Protein AF-A0A3D3GKS3-F1 (afdb_monomer)

Mean predicted aligned error: 5.02 Å

Nearest PDB structures (foldseek):
  3k9t-assembly1_A  TM=9.445E-01  e=3.075E-07  Clostridium acetobutylicum
  8ae6-assembly1_S  TM=7.275E-01  e=1.622E+00  Saccharomyces cerevisiae
  2yu3-assembly1_A  TM=6.007E-01  e=2.572E+00  Homo sapiens

Secondary structure (DSSP, 8-state):
--HHHHHHHHHHHHS----------TTS-STHHHHTSTTT--------SSPTTSSTTTTSTTSSTTT--HHHHHHHHHHHHHHHHHHHT--EEEES--SS---GGGGT-S---TTS-HHHHHHHHHHHHHHHHHTEEEEEHHHHHHHH---HHHHHHHHHHHHHTTSEEEPPP--

Foldseek 3Di:
DDLLVLLLVLLVVLLPDDDDDDDDDLVDDDCVVVCCPPVNNDPDDDDDDQDAPRDPCHPHPNPDPVPDDPVVVVSSVVSVVSSVVCSVLKFAKAFPPPDDDPPCVVLCQQPPDDDDDPVLSVLLVLLLVLCLNRNHLADILSNSSVVSVGDSVSNSVSQVSCVVSVGMDTHDNPD

pLDDT: mean 91.56, std 9.22, range [36.56, 97.62]

Structure (mmCIF, N/CA/C/O backbone):
data_AF-A0A3D3GKS3-F1
#
_entry.id   AF-A0A3D3GKS3-F1
#
loop_
_atom_site.group_PDB
_atom_site.id
_atom_site.type_symbol
_atom_site.label_atom_id
_atom_site.label_alt_id
_atom_site.label_comp_id
_atom_site.label_asym_id
_atom_site.label_entity_id
_atom_site.label_seq_id
_atom_site.pdbx_PDB_ins_code
_atom_site.Cartn_x
_atom_site.Cartn_y
_atom_site.Cartn_z
_atom_site.occupancy
_atom_site.B_iso_or_equiv
_atom_site.auth_seq_id
_atom_site.auth_comp_id
_atom_site.auth_asym_id
_atom_site.auth_atom_id
_atom_site.pdbx_PDB_model_num
ATOM 1 N N . ASN A 1 1 ? -5.613 -10.934 -6.332 1.00 83.44 1 ASN A N 1
ATOM 2 C CA . ASN A 1 1 ? -4.421 -10.111 -6.055 1.00 83.44 1 ASN A CA 1
ATOM 3 C C . ASN A 1 1 ? -3.950 -10.420 -4.655 1.00 83.44 1 ASN A C 1
ATOM 5 O O . ASN A 1 1 ? -4.748 -10.380 -3.721 1.00 83.44 1 ASN A O 1
ATOM 9 N N . CYS A 1 2 ? -2.697 -10.839 -4.537 1.00 93.69 2 CYS A N 1
ATOM 10 C CA . CYS A 1 2 ? -2.056 -11.129 -3.261 1.00 93.69 2 CYS A CA 1
ATOM 11 C C . CYS A 1 2 ? -1.719 -9.824 -2.511 1.00 93.69 2 CYS A C 1
ATOM 13 O O . CYS A 1 2 ? -2.058 -8.726 -2.959 1.00 93.69 2 CYS A O 1
ATOM 15 N N . LEU A 1 3 ? -1.082 -9.929 -1.342 1.00 94.69 3 LEU A N 1
ATOM 16 C CA . LEU A 1 3 ? -0.743 -8.757 -0.529 1.00 94.69 3 LEU A CA 1
ATOM 17 C C . LEU A 1 3 ? 0.202 -7.788 -1.259 1.00 94.69 3 LEU A C 1
ATOM 19 O O . LEU A 1 3 ? -0.030 -6.581 -1.224 1.00 94.69 3 LEU A O 1
ATOM 23 N N . SER A 1 4 ? 1.230 -8.306 -1.937 1.00 94.81 4 SER A N 1
ATOM 24 C CA . SER A 1 4 ? 2.193 -7.493 -2.692 1.00 94.81 4 SER A CA 1
ATOM 25 C C . SER A 1 4 ? 1.525 -6.756 -3.856 1.00 94.81 4 SER A C 1
ATOM 27 O O . SER A 1 4 ? 1.759 -5.557 -4.005 1.00 94.81 4 SER A O 1
ATOM 29 N N . ASP A 1 5 ? 0.631 -7.413 -4.603 1.00 96.19 5 ASP A N 1
ATOM 30 C CA . ASP A 1 5 ? -0.163 -6.777 -5.668 1.00 96.19 5 ASP A CA 1
ATOM 31 C C . ASP A 1 5 ? -1.013 -5.622 -5.116 1.00 96.19 5 ASP A C 1
ATOM 33 O O . ASP A 1 5 ? -0.938 -4.488 -5.589 1.00 96.19 5 ASP A O 1
ATOM 37 N N . ARG A 1 6 ? -1.797 -5.896 -4.061 1.00 95.88 6 ARG A N 1
ATOM 38 C CA . ARG A 1 6 ? -2.700 -4.908 -3.448 1.00 95.88 6 ARG A CA 1
ATOM 39 C C . ARG A 1 6 ? -1.926 -3.703 -2.909 1.00 95.88 6 ARG A C 1
ATOM 41 O O . ARG A 1 6 ? -2.382 -2.570 -3.062 1.00 95.88 6 ARG A O 1
ATOM 48 N N . ALA A 1 7 ? -0.757 -3.934 -2.308 1.00 95.50 7 ALA A N 1
ATOM 49 C CA . ALA A 1 7 ? 0.110 -2.868 -1.816 1.00 95.50 7 ALA A CA 1
ATOM 50 C C . ALA A 1 7 ? 0.694 -2.026 -2.961 1.00 95.50 7 ALA A C 1
ATOM 52 O O . ALA A 1 7 ? 0.640 -0.796 -2.899 1.00 95.50 7 ALA A O 1
ATOM 53 N N . ALA A 1 8 ? 1.197 -2.668 -4.022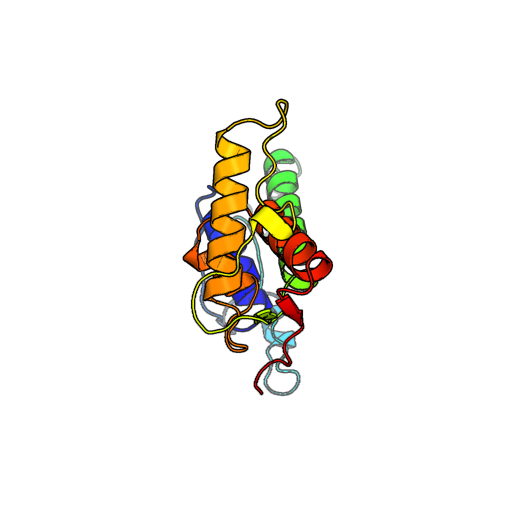 1.00 95.88 8 ALA A N 1
ATOM 54 C CA . ALA A 1 8 ? 1.715 -1.977 -5.202 1.00 95.88 8 ALA A CA 1
ATOM 55 C C . ALA A 1 8 ? 0.640 -1.085 -5.839 1.00 95.88 8 ALA A C 1
ATOM 57 O O . ALA A 1 8 ? 0.865 0.106 -6.053 1.00 95.88 8 ALA A O 1
ATOM 58 N N . GLU A 1 9 ? -0.556 -1.629 -6.072 1.00 94.19 9 GLU A N 1
ATOM 59 C CA . GLU A 1 9 ? -1.681 -0.896 -6.656 1.00 94.19 9 GLU A CA 1
ATOM 60 C C . GLU A 1 9 ? -2.104 0.307 -5.807 1.00 94.19 9 GLU A C 1
ATOM 62 O O . GLU A 1 9 ? -2.321 1.399 -6.339 1.00 94.19 9 GLU A O 1
ATOM 67 N N . ALA A 1 10 ? -2.205 0.135 -4.486 1.00 93.38 10 ALA A N 1
ATOM 68 C CA . ALA A 1 10 ? -2.587 1.208 -3.575 1.00 93.38 10 ALA A CA 1
ATOM 69 C C . ALA A 1 10 ? -1.561 2.351 -3.553 1.00 93.38 10 ALA A C 1
ATOM 71 O O . ALA A 1 10 ? -1.937 3.530 -3.606 1.00 93.38 10 ALA A O 1
ATOM 72 N N . VAL A 1 11 ? -0.266 2.022 -3.526 1.00 93.94 11 VAL A N 1
ATOM 73 C CA . VAL A 1 11 ? 0.803 3.027 -3.565 1.00 93.94 11 VAL A CA 1
ATOM 74 C C . VAL A 1 11 ? 0.835 3.727 -4.921 1.00 93.94 11 VAL A C 1
ATOM 76 O O . VAL A 1 11 ? 0.836 4.957 -4.961 1.00 93.94 11 VAL A O 1
ATOM 79 N N . LEU A 1 12 ? 0.781 2.989 -6.034 1.00 93.50 12 LEU A N 1
ATOM 80 C CA . LEU A 1 12 ? 0.787 3.568 -7.381 1.00 93.50 12 LEU A CA 1
ATOM 81 C C . LEU A 1 12 ? -0.392 4.524 -7.592 1.00 93.50 12 LEU A C 1
ATOM 83 O O . LEU A 1 12 ? -0.185 5.668 -8.002 1.00 93.50 12 LEU A O 1
ATOM 87 N N . LYS A 1 13 ? -1.604 4.123 -7.197 1.00 90.00 13 LYS A N 1
ATOM 88 C CA . LYS A 1 13 ? -2.821 4.944 -7.297 1.00 90.00 13 LYS A CA 1
ATOM 89 C C . LYS A 1 13 ? -2.745 6.264 -6.519 1.00 90.00 13 LYS A C 1
ATOM 91 O O . LYS A 1 13 ? -3.426 7.221 -6.880 1.00 90.00 13 LYS A O 1
ATOM 96 N N . THR A 1 14 ? -1.931 6.327 -5.464 1.00 85.31 14 THR A N 1
ATOM 97 C CA . THR A 1 14 ? -1.746 7.524 -4.620 1.00 85.31 14 THR A CA 1
ATOM 98 C C . THR A 1 14 ? -0.421 8.254 -4.870 1.00 85.31 14 THR A C 1
ATOM 100 O O . THR A 1 14 ? -0.151 9.273 -4.238 1.00 85.31 14 THR A O 1
ATOM 103 N N . SER A 1 15 ? 0.416 7.760 -5.786 1.00 83.88 15 SER A N 1
ATOM 104 C CA . SER A 1 15 ? 1.757 8.293 -6.065 1.00 83.88 15 SER A CA 1
ATOM 105 C C . SER A 1 15 ? 1.788 9.490 -7.023 1.00 83.88 15 SER A C 1
ATOM 107 O O . SER A 1 15 ? 2.842 10.085 -7.212 1.00 83.88 15 SER A O 1
ATOM 109 N N . ASN A 1 16 ? 0.652 9.854 -7.632 1.00 83.81 16 ASN A N 1
ATOM 110 C CA . ASN A 1 16 ? 0.538 10.836 -8.725 1.00 83.81 16 ASN A CA 1
ATOM 111 C C . ASN A 1 16 ? 1.369 10.519 -9.986 1.00 83.81 16 ASN A C 1
ATOM 113 O O . ASN A 1 16 ? 1.372 11.316 -10.924 1.00 83.81 16 ASN A O 1
ATOM 117 N N . HIS A 1 17 ? 2.048 9.371 -10.047 1.00 89.94 17 HIS A N 1
ATOM 118 C CA . HIS A 1 17 ? 2.713 8.909 -11.258 1.00 89.94 17 HIS A CA 1
ATOM 119 C C . HIS A 1 17 ? 1.708 8.258 -12.208 1.00 89.94 17 HIS A C 1
ATOM 121 O O . HIS A 1 17 ? 0.754 7.607 -11.782 1.00 89.94 17 HIS A O 1
ATOM 127 N N . SER A 1 18 ? 1.938 8.403 -13.511 1.00 93.75 18 SER A N 1
ATOM 128 C CA . SER A 1 18 ? 1.312 7.528 -14.495 1.00 93.75 18 SER A CA 1
ATOM 129 C C . SER A 1 18 ? 1.933 6.137 -14.391 1.00 93.75 18 SER A C 1
ATOM 131 O O . SER A 1 18 ? 3.142 5.990 -14.212 1.00 93.75 18 SER A O 1
ATOM 133 N N . TYR A 1 19 ? 1.100 5.108 -14.490 1.00 96.00 19 TYR A N 1
ATOM 134 C CA . TYR A 1 19 ? 1.534 3.721 -14.402 1.00 96.00 19 TYR A CA 1
ATOM 135 C C . TYR A 1 19 ? 0.666 2.834 -15.291 1.00 96.00 19 TYR A C 1
ATOM 137 O O . TYR A 1 19 ? -0.438 3.212 -15.690 1.00 96.00 19 TYR A O 1
ATOM 145 N N . ILE A 1 20 ? 1.184 1.648 -15.591 1.00 95.88 20 ILE A N 1
ATOM 146 C CA . ILE A 1 20 ? 0.488 0.585 -16.312 1.00 95.88 20 ILE A CA 1
ATOM 147 C C . ILE A 1 20 ? 0.649 -0.682 -15.476 1.00 95.88 20 ILE A C 1
ATOM 149 O O . ILE A 1 20 ? 1.734 -0.941 -14.956 1.00 95.88 20 ILE A O 1
ATOM 153 N N . ILE A 1 21 ? -0.431 -1.444 -15.328 1.00 95.50 21 ILE A N 1
ATOM 154 C CA . ILE A 1 21 ? -0.407 -2.759 -14.687 1.00 95.50 21 ILE A CA 1
ATOM 155 C C . ILE A 1 21 ? -0.437 -3.805 -15.796 1.00 95.50 21 ILE A C 1
ATOM 157 O O . ILE A 1 21 ? -1.259 -3.717 -16.709 1.00 95.50 21 ILE A O 1
ATOM 161 N N . HIS A 1 22 ? 0.470 -4.771 -15.710 1.00 94.56 22 HIS A N 1
ATOM 162 C CA . HIS A 1 22 ? 0.503 -5.937 -16.579 1.00 94.56 22 HIS A CA 1
ATOM 163 C C . HIS A 1 22 ? 0.127 -7.167 -15.760 1.00 94.56 22 HIS A C 1
ATOM 165 O O . HIS A 1 22 ? 0.664 -7.359 -14.668 1.00 94.56 22 HIS A O 1
ATOM 171 N N . ASP A 1 23 ? -0.775 -7.989 -16.294 1.00 94.81 23 ASP A N 1
ATOM 172 C CA . ASP A 1 23 ? -1.043 -9.309 -15.732 1.00 94.81 23 ASP A CA 1
ATOM 173 C C . ASP A 1 23 ? 0.199 -10.202 -15.861 1.00 94.81 23 ASP A C 1
ATOM 175 O O . ASP A 1 23 ? 1.047 -9.997 -16.735 1.00 94.81 23 ASP A O 1
ATOM 179 N N . PHE A 1 24 ? 0.306 -11.204 -14.986 1.00 94.88 24 PHE A N 1
ATOM 180 C CA . PHE A 1 24 ? 1.402 -12.168 -15.030 1.00 94.88 24 PHE A CA 1
ATOM 181 C C . PHE A 1 24 ? 1.396 -12.953 -16.349 1.00 94.88 24 PHE A C 1
ATOM 183 O O . PHE A 1 24 ? 0.405 -13.597 -16.698 1.00 94.88 24 PHE A O 1
ATOM 190 N N . ASP A 1 25 ? 2.536 -12.950 -17.039 1.00 93.94 25 ASP A N 1
ATOM 191 C CA . ASP A 1 25 ? 2.765 -13.688 -18.277 1.00 93.94 25 ASP A CA 1
ATOM 192 C C . ASP A 1 25 ? 4.071 -14.494 -18.150 1.00 93.94 25 ASP A C 1
ATOM 194 O O . ASP A 1 25 ? 5.150 -13.912 -18.127 1.00 93.94 25 ASP A O 1
ATOM 198 N N . PRO A 1 26 ? 4.034 -15.836 -18.068 1.00 93.56 26 PRO A N 1
ATOM 199 C CA . PRO A 1 26 ? 5.251 -16.637 -17.954 1.00 93.56 26 PRO A CA 1
ATOM 200 C C . PRO A 1 26 ? 6.031 -16.756 -19.277 1.00 93.56 26 PRO A C 1
ATOM 202 O O . PRO A 1 26 ? 7.143 -17.291 -19.275 1.00 93.56 26 PRO A O 1
ATOM 205 N N . SER A 1 27 ? 5.463 -16.309 -20.407 1.00 92.31 27 SER A N 1
ATOM 206 C CA . SER A 1 27 ? 6.106 -16.364 -21.726 1.00 92.31 27 SER A CA 1
ATOM 207 C C . SER A 1 27 ? 7.113 -15.234 -21.950 1.00 92.31 27 SER A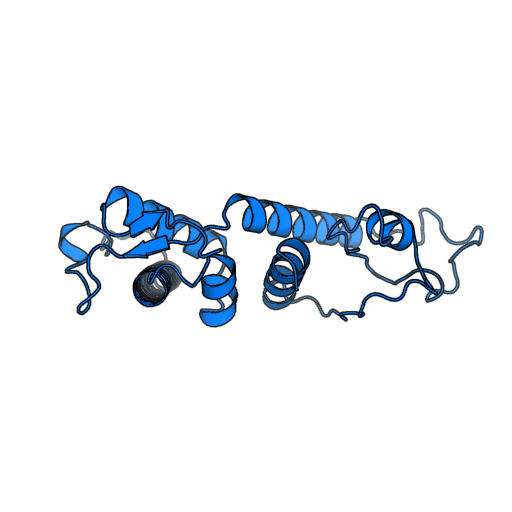 C 1
ATOM 209 O O . SER A 1 27 ? 8.037 -15.393 -22.748 1.00 92.31 27 SER A O 1
ATOM 211 N N . GLN A 1 28 ? 6.971 -14.129 -21.216 1.00 81.56 28 GLN A N 1
ATOM 212 C CA . GLN A 1 28 ? 7.818 -12.941 -21.275 1.00 81.56 28 GLN A CA 1
ATOM 213 C C . GLN A 1 28 ? 8.119 -12.510 -19.845 1.00 81.56 28 GLN A C 1
ATOM 215 O O . GLN A 1 28 ? 7.195 -12.266 -19.084 1.00 81.56 28 GLN A O 1
ATOM 220 N N . GLY A 1 29 ? 9.386 -12.457 -19.441 1.00 85.12 29 GLY A N 1
ATOM 221 C CA . GLY A 1 29 ? 9.648 -12.374 -18.008 1.00 85.12 29 GLY A CA 1
ATOM 222 C C . GLY A 1 29 ? 11.092 -12.190 -17.602 1.00 85.12 29 GLY A C 1
ATOM 223 O O . GLY A 1 29 ? 12.021 -12.386 -18.389 1.00 85.12 29 GLY A O 1
ATOM 224 N N . SER A 1 30 ? 11.242 -11.904 -16.318 1.00 93.62 30 SER A N 1
ATOM 225 C CA . SER A 1 30 ? 12.458 -12.115 -15.546 1.00 93.62 30 SER A CA 1
ATOM 226 C C . SER A 1 30 ? 12.255 -13.321 -14.609 1.00 93.62 30 SER A C 1
ATOM 228 O O . SER A 1 30 ? 11.622 -14.316 -14.981 1.00 93.62 30 SER A O 1
ATOM 230 N N . ASP A 1 31 ? 12.832 -13.284 -13.412 1.00 96.06 31 ASP A N 1
ATOM 231 C CA . ASP A 1 31 ? 12.816 -14.383 -12.447 1.00 96.06 31 ASP A CA 1
ATOM 232 C C . ASP A 1 31 ? 11.460 -14.616 -11.763 1.00 96.06 31 ASP A C 1
ATOM 234 O O . ASP A 1 31 ? 11.251 -15.689 -11.194 1.00 96.06 31 ASP A O 1
ATOM 238 N N . GLU A 1 32 ? 10.497 -13.690 -11.850 1.00 95.69 32 GLU A N 1
ATOM 239 C CA . GLU A 1 32 ? 9.140 -13.888 -11.318 1.00 95.69 32 GLU A CA 1
ATOM 240 C C . GLU A 1 32 ? 8.490 -15.163 -11.870 1.00 95.69 32 GLU A C 1
ATOM 242 O O . GLU A 1 32 ? 7.814 -15.874 -11.133 1.00 95.69 32 GLU A O 1
ATOM 247 N N . ARG A 1 33 ? 8.791 -15.555 -13.118 1.00 95.69 33 ARG A N 1
ATOM 248 C CA . ARG A 1 33 ? 8.309 -16.823 -13.697 1.00 95.69 33 ARG A CA 1
ATOM 249 C C . ARG A 1 33 ? 8.799 -18.065 -12.940 1.00 95.69 33 ARG A C 1
ATOM 251 O O . ARG A 1 33 ? 8.124 -19.090 -12.947 1.00 95.69 33 ARG A O 1
ATOM 258 N N . GLN A 1 34 ? 9.974 -17.991 -12.308 1.00 96.62 34 GLN A N 1
ATOM 259 C CA . GLN A 1 34 ? 10.550 -19.091 -11.530 1.00 96.62 34 GLN A CA 1
ATOM 260 C C . GLN A 1 34 ? 9.904 -19.149 -10.144 1.00 96.62 34 GLN A C 1
ATOM 262 O O . GLN A 1 34 ? 9.437 -20.210 -9.725 1.00 96.62 34 GLN A O 1
ATOM 267 N N . TYR A 1 35 ? 9.805 -18.002 -9.464 1.00 97.19 35 TYR A N 1
ATOM 268 C CA . TYR A 1 35 ? 9.164 -17.895 -8.148 1.00 97.19 35 TYR A CA 1
ATOM 269 C C . TYR A 1 35 ? 7.667 -18.239 -8.189 1.00 97.19 35 TYR A C 1
ATOM 271 O O . TYR A 1 35 ? 7.158 -18.888 -7.275 1.00 97.19 35 TYR A O 1
ATOM 279 N N . CYS A 1 36 ? 6.983 -17.875 -9.274 1.00 96.38 36 CYS A N 1
ATOM 280 C CA . CYS A 1 36 ? 5.568 -18.163 -9.504 1.00 96.38 36 CYS A CA 1
ATOM 281 C C . CYS A 1 36 ? 5.321 -19.538 -10.155 1.00 96.38 36 CYS A C 1
ATOM 283 O O . CYS A 1 36 ? 4.183 -19.863 -10.488 1.00 96.38 36 CYS A O 1
ATOM 285 N N . SER A 1 37 ? 6.355 -20.364 -10.361 1.00 96.94 37 SER A N 1
ATOM 286 C CA . SER A 1 37 ? 6.169 -21.715 -10.908 1.00 96.94 37 SER A CA 1
ATOM 287 C C . SER A 1 37 ? 5.306 -22.583 -9.972 1.00 96.94 37 SER A C 1
ATOM 289 O O . SER A 1 37 ? 5.355 -22.388 -8.756 1.00 96.94 37 SER A O 1
ATOM 291 N N . PRO A 1 38 ? 4.548 -23.579 -10.477 1.00 97.31 38 PRO A N 1
ATOM 292 C CA . PRO A 1 38 ? 3.535 -24.284 -9.679 1.00 97.31 38 PRO A CA 1
ATOM 293 C C . PRO A 1 38 ? 4.044 -24.956 -8.395 1.00 97.31 38 PRO A C 1
ATOM 295 O O . PRO A 1 38 ? 3.275 -25.139 -7.458 1.00 97.31 38 PRO A O 1
ATOM 298 N N . GLY A 1 39 ? 5.325 -25.339 -8.352 1.00 97.38 39 GLY A N 1
ATOM 299 C CA . GLY A 1 39 ? 5.931 -25.970 -7.177 1.00 97.38 39 GLY A CA 1
ATOM 300 C C . GLY A 1 39 ? 6.327 -24.990 -6.068 1.00 97.38 39 GLY A C 1
ATOM 301 O O . GLY A 1 39 ? 6.315 -25.377 -4.902 1.00 97.38 39 GLY A O 1
ATOM 302 N N . TYR A 1 40 ? 6.661 -23.742 -6.413 1.00 97.62 40 TYR A N 1
ATOM 303 C CA . TYR A 1 40 ? 6.990 -22.690 -5.442 1.00 97.62 40 TYR A CA 1
ATOM 304 C C . TYR A 1 40 ? 5.778 -21.805 -5.133 1.00 97.62 40 TYR A C 1
ATOM 306 O O . TYR A 1 40 ? 5.507 -21.538 -3.965 1.00 97.62 40 TYR A O 1
ATOM 314 N N . ASN A 1 41 ? 5.039 -21.389 -6.168 1.00 95.31 41 ASN A N 1
ATOM 315 C CA . ASN A 1 41 ? 3.798 -20.614 -6.097 1.00 95.31 41 ASN A CA 1
ATOM 316 C C . ASN A 1 41 ? 3.885 -19.400 -5.150 1.00 95.31 41 ASN A C 1
ATOM 318 O O . ASN A 1 41 ? 2.989 -19.153 -4.338 1.00 95.31 41 ASN A O 1
ATOM 322 N N . LEU A 1 42 ? 5.002 -18.669 -5.213 1.00 96.94 42 LEU A N 1
ATOM 323 C CA . LEU A 1 42 ? 5.230 -17.497 -4.375 1.00 96.94 42 LEU A CA 1
ATOM 324 C C . LEU A 1 42 ? 4.591 -16.246 -5.002 1.00 96.94 42 LEU A C 1
ATOM 326 O O . LEU A 1 42 ? 4.637 -16.088 -6.220 1.00 96.94 42 LEU A O 1
ATOM 330 N N . PRO A 1 43 ? 4.039 -15.322 -4.193 1.00 94.94 43 PRO A N 1
ATOM 331 C CA . PRO A 1 43 ? 3.371 -14.108 -4.667 1.00 94.94 43 PRO A CA 1
ATOM 332 C C . PRO A 1 43 ? 4.372 -13.005 -5.064 1.00 94.94 43 PRO A C 1
ATOM 334 O O . PRO A 1 43 ? 4.475 -11.964 -4.405 1.00 94.94 43 PRO A O 1
ATOM 337 N N . VAL A 1 44 ? 5.153 -13.247 -6.117 1.00 96.12 44 VAL A N 1
ATOM 338 C CA . VAL A 1 44 ? 6.217 -12.340 -6.572 1.00 96.12 44 VAL A CA 1
ATOM 339 C C . VAL A 1 44 ? 5.780 -11.582 -7.824 1.00 96.12 44 VAL A C 1
ATOM 341 O O . VAL A 1 44 ? 5.554 -12.174 -8.875 1.00 96.12 44 VAL A O 1
ATOM 344 N N . GLY A 1 45 ? 5.699 -10.256 -7.704 1.00 94.81 45 GLY A N 1
ATOM 345 C CA . GLY A 1 45 ? 5.517 -9.332 -8.824 1.00 94.81 45 GLY A CA 1
ATOM 346 C C . GLY A 1 45 ? 6.797 -8.556 -9.146 1.00 94.81 45 GLY A C 1
ATOM 347 O O . GLY A 1 45 ? 7.838 -8.759 -8.520 1.00 94.81 45 GLY A O 1
ATOM 348 N N . SER A 1 46 ? 6.712 -7.628 -10.101 1.00 95.75 46 SER A N 1
ATOM 349 C CA . SER A 1 46 ? 7.830 -6.757 -10.473 1.00 95.75 46 SER A CA 1
ATOM 350 C C . SER A 1 46 ? 7.369 -5.315 -10.672 1.00 95.75 46 SER A C 1
ATOM 352 O O . SER A 1 46 ? 6.504 -5.041 -11.503 1.00 95.75 46 SER A O 1
ATOM 354 N N . LEU A 1 47 ? 7.958 -4.385 -9.913 1.00 96.31 47 LEU A N 1
ATOM 355 C CA . LEU A 1 47 ? 7.801 -2.949 -10.129 1.00 96.31 47 LEU A CA 1
ATOM 356 C C . LEU A 1 47 ? 9.019 -2.428 -10.897 1.00 96.31 47 LEU A C 1
ATOM 358 O O . LEU A 1 47 ? 10.160 -2.530 -10.439 1.00 96.31 47 LEU A O 1
ATOM 362 N N . MET A 1 48 ? 8.761 -1.827 -12.053 1.00 94.81 48 MET A N 1
ATOM 363 C CA . MET A 1 48 ? 9.776 -1.334 -12.979 1.00 94.81 48 MET A CA 1
ATOM 364 C C . MET A 1 48 ? 9.356 0.008 -13.582 1.00 94.81 48 MET A C 1
ATOM 366 O O . MET A 1 48 ? 8.198 0.408 -13.474 1.00 94.81 48 MET A O 1
ATOM 370 N N . ARG A 1 49 ? 10.302 0.706 -14.225 1.00 94.88 49 ARG A N 1
ATOM 371 C CA . ARG A 1 49 ? 9.981 1.851 -15.090 1.00 94.88 49 ARG A CA 1
ATOM 372 C C . ARG A 1 49 ? 9.559 1.333 -16.465 1.00 94.88 49 ARG A C 1
ATOM 374 O O . ARG A 1 49 ? 8.514 0.706 -16.592 1.00 94.88 49 ARG A O 1
ATOM 381 N N . THR A 1 50 ? 10.370 1.543 -17.494 1.00 93.94 50 THR A N 1
ATOM 382 C CA . THR A 1 50 ? 10.113 0.935 -18.800 1.00 93.94 50 THR A CA 1
ATOM 383 C C . THR A 1 50 ? 10.480 -0.546 -18.749 1.00 93.94 50 THR A C 1
ATOM 385 O O . THR A 1 50 ? 11.593 -0.893 -18.361 1.00 93.94 50 THR A O 1
ATOM 388 N N . MET A 1 51 ? 9.543 -1.418 -19.122 1.00 93.31 51 MET A N 1
ATOM 389 C CA . MET A 1 51 ? 9.759 -2.866 -19.158 1.00 93.31 51 MET A CA 1
ATOM 390 C C . MET A 1 51 ? 10.859 -3.247 -20.162 1.00 93.31 51 MET A C 1
ATOM 392 O O . MET A 1 51 ? 11.045 -2.580 -21.183 1.00 93.31 51 MET A O 1
ATOM 396 N N . TYR A 1 52 ? 11.587 -4.329 -19.880 1.00 91.38 52 TYR A N 1
ATOM 397 C CA . TYR A 1 52 ? 12.557 -4.919 -20.808 1.00 91.38 52 TYR A CA 1
ATOM 398 C C . TYR A 1 52 ? 11.926 -5.161 -22.194 1.00 91.38 52 TYR A C 1
ATOM 400 O O . TYR A 1 52 ? 10.713 -5.335 -22.321 1.00 91.38 52 TYR A O 1
ATOM 408 N N . ASN A 1 53 ? 12.736 -5.151 -23.257 1.00 92.12 53 ASN A N 1
ATOM 409 C CA . ASN A 1 53 ? 12.275 -5.225 -24.655 1.00 92.12 53 ASN A CA 1
ATOM 410 C C . ASN A 1 53 ? 11.323 -4.090 -25.112 1.00 92.12 53 ASN A C 1
ATOM 412 O O . ASN A 1 53 ? 10.765 -4.179 -26.208 1.00 92.12 53 ASN A O 1
ATOM 416 N N . LYS A 1 54 ? 11.103 -3.029 -24.316 1.00 93.81 54 LYS A N 1
ATOM 417 C CA . LYS A 1 54 ? 10.241 -1.881 -24.685 1.00 93.81 54 LYS A CA 1
ATOM 418 C C . LYS A 1 54 ? 10.993 -0.571 -24.917 1.00 93.81 54 LYS A C 1
ATOM 420 O O . LYS A 1 54 ? 10.351 0.449 -25.154 1.00 93.81 54 LYS A O 1
ATOM 425 N N . TYR A 1 55 ? 12.322 -0.586 -24.873 1.00 94.88 55 TYR A N 1
ATOM 426 C CA . TYR A 1 55 ? 13.158 0.576 -25.170 1.00 94.88 55 TYR A CA 1
ATOM 427 C C . TYR A 1 55 ? 14.351 0.189 -26.068 1.00 94.88 55 TYR A C 1
ATOM 429 O O . TYR A 1 55 ? 14.839 -0.938 -25.942 1.00 94.88 55 TYR A O 1
ATOM 437 N N . PRO A 1 56 ? 14.798 1.067 -26.992 1.00 96.62 56 PRO A N 1
ATOM 438 C CA . PRO A 1 56 ? 15.830 0.745 -27.989 1.00 96.62 56 PRO A CA 1
ATOM 439 C C . PRO A 1 56 ? 17.197 0.362 -27.416 1.00 96.62 56 PRO A C 1
ATOM 441 O O . PRO A 1 56 ? 17.938 -0.391 -28.042 1.00 96.62 56 PRO A O 1
ATOM 444 N N . GLU A 1 57 ? 17.543 0.901 -26.251 1.00 97.38 57 GLU A N 1
ATOM 445 C CA . GLU A 1 57 ? 18.850 0.725 -25.624 1.00 97.38 57 GLU A CA 1
ATOM 446 C C . GLU A 1 57 ? 19.003 -0.652 -24.960 1.00 97.38 57 GLU A C 1
ATOM 448 O O . GLU A 1 57 ? 20.131 -1.094 -24.732 1.00 97.38 57 GLU A O 1
ATOM 453 N N . TYR A 1 58 ? 17.894 -1.354 -24.694 1.00 96.19 58 TYR A N 1
ATOM 454 C CA . TYR A 1 58 ? 17.887 -2.659 -24.033 1.00 96.19 58 TYR A CA 1
ATOM 455 C C . TYR A 1 58 ? 18.801 -3.667 -24.748 1.00 96.19 58 TYR A C 1
ATOM 457 O O . TYR A 1 58 ? 18.695 -3.866 -25.957 1.00 96.19 58 TYR A O 1
ATOM 465 N N . HIS A 1 59 ? 19.691 -4.325 -23.993 1.00 96.12 59 HIS A N 1
ATOM 466 C CA . HIS A 1 59 ? 20.701 -5.267 -24.511 1.00 96.12 59 HIS A CA 1
ATOM 467 C C . HIS A 1 59 ? 21.697 -4.668 -25.521 1.00 96.12 59 HIS A C 1
ATOM 469 O O . HIS A 1 59 ? 22.307 -5.389 -26.313 1.00 96.12 59 HIS A O 1
ATOM 475 N N . THR A 1 60 ? 21.925 -3.359 -25.468 1.00 97.44 60 THR A N 1
ATOM 476 C CA . THR A 1 60 ? 22.971 -2.691 -26.249 1.00 97.44 60 THR A CA 1
ATOM 477 C C . THR A 1 60 ? 23.940 -1.956 -25.329 1.00 97.44 60 THR A C 1
ATOM 479 O O . THR A 1 60 ? 23.667 -1.738 -24.152 1.00 97.44 60 THR A O 1
ATOM 482 N N . SER A 1 61 ? 25.074 -1.508 -25.869 1.00 97.19 61 SER A N 1
ATOM 483 C CA . SER A 1 61 ? 26.003 -0.642 -25.134 1.00 97.19 61 SER A CA 1
ATOM 484 C C . SER A 1 61 ? 25.448 0.761 -24.847 1.00 97.19 61 SER A C 1
ATOM 486 O O .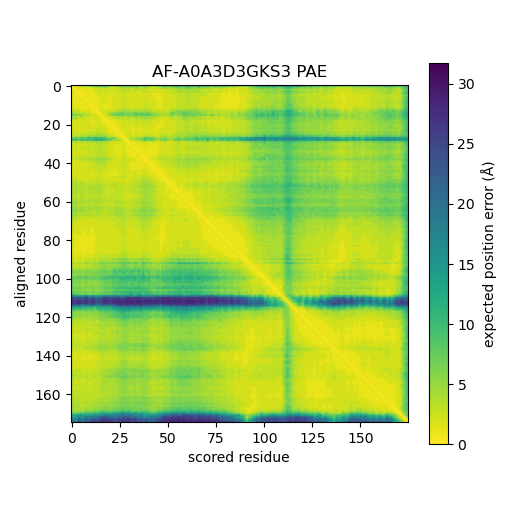 SER A 1 61 ? 26.142 1.546 -24.210 1.00 97.19 61 SER A O 1
ATOM 488 N N . LEU A 1 62 ? 24.260 1.101 -25.364 1.00 97.38 62 LEU A N 1
ATOM 489 C CA . LEU A 1 62 ? 23.595 2.381 -25.111 1.00 97.38 62 LEU A CA 1
ATOM 490 C C . LEU A 1 62 ? 22.806 2.388 -23.792 1.00 97.38 62 LEU A C 1
ATOM 492 O O . LEU A 1 62 ? 22.428 3.465 -23.339 1.00 97.38 62 LEU A O 1
ATOM 496 N N . ASP A 1 63 ? 22.595 1.231 -23.149 1.00 96.12 63 ASP A N 1
ATOM 497 C CA . ASP A 1 63 ? 22.092 1.156 -21.769 1.00 96.12 63 ASP A CA 1
ATOM 498 C C . ASP A 1 63 ? 23.231 1.506 -20.794 1.00 96.12 63 ASP A C 1
ATOM 500 O O . ASP A 1 63 ? 23.875 0.651 -20.179 1.00 96.12 63 ASP A O 1
ATOM 504 N N . ASP A 1 64 ? 23.572 2.794 -20.768 1.00 96.00 64 ASP A N 1
ATOM 505 C CA . ASP A 1 64 ? 24.739 3.335 -20.086 1.00 96.00 64 ASP A CA 1
ATOM 506 C C . ASP A 1 64 ? 24.370 4.405 -19.039 1.00 96.00 64 ASP A C 1
ATOM 508 O O . ASP A 1 64 ? 23.214 4.762 -18.805 1.00 96.00 64 ASP A O 1
ATOM 512 N N . LYS A 1 65 ? 25.390 4.966 -18.380 1.00 95.31 65 LYS A N 1
ATOM 513 C CA . LYS A 1 65 ? 25.204 5.988 -17.334 1.00 95.31 65 LYS A CA 1
ATOM 514 C C . LYS A 1 65 ? 24.547 7.280 -17.829 1.00 95.31 65 LYS A C 1
ATOM 516 O O . LYS A 1 65 ? 24.082 8.048 -16.994 1.00 95.31 65 LYS A O 1
ATOM 521 N N . LYS A 1 66 ? 24.568 7.564 -19.135 1.00 95.75 66 LYS A N 1
ATOM 522 C CA . LYS A 1 66 ? 23.922 8.747 -19.718 1.00 95.75 66 LYS A CA 1
ATOM 523 C C . LYS A 1 66 ? 22.430 8.510 -19.929 1.00 95.75 66 LYS A C 1
ATOM 525 O O . LYS A 1 66 ? 21.669 9.470 -19.872 1.00 95.75 66 LYS A O 1
ATOM 530 N N . PHE A 1 67 ? 22.029 7.261 -20.162 1.00 95.69 67 PHE A N 1
ATOM 531 C CA . PHE A 1 67 ? 20.626 6.863 -20.256 1.00 95.69 67 PHE A CA 1
ATOM 532 C C . PHE A 1 67 ? 19.944 6.814 -18.877 1.00 95.69 67 PHE A C 1
ATOM 534 O O . PHE A 1 67 ? 18.776 7.182 -18.735 1.00 95.69 67 PHE A O 1
ATOM 541 N N . ILE A 1 68 ? 20.683 6.416 -17.835 1.00 94.50 68 ILE A N 1
ATOM 542 C CA . ILE A 1 68 ? 20.167 6.331 -16.461 1.00 94.50 68 ILE A CA 1
ATOM 543 C C . ILE A 1 68 ? 19.819 7.717 -15.898 1.00 94.50 68 ILE A C 1
ATOM 545 O O . ILE A 1 68 ? 20.638 8.634 -15.869 1.00 94.50 68 ILE A O 1
ATOM 549 N N . SER A 1 69 ? 18.621 7.828 -15.318 1.00 95.94 69 SER A N 1
ATOM 550 C CA . SER A 1 69 ? 18.196 8.990 -14.534 1.00 95.94 69 SER A CA 1
ATOM 551 C C . SER A 1 69 ? 18.201 8.686 -13.032 1.00 95.94 69 SER A C 1
ATOM 553 O O . SER A 1 69 ? 17.432 7.859 -12.538 1.00 95.94 69 SER A O 1
ATOM 555 N N . PHE A 1 70 ? 19.048 9.392 -12.278 1.00 95.81 70 PHE A N 1
ATOM 556 C CA . PHE A 1 70 ? 19.113 9.259 -10.817 1.00 95.81 70 PHE A CA 1
ATOM 557 C C . PHE A 1 70 ? 17.851 9.768 -10.113 1.00 95.81 70 PHE A C 1
ATOM 559 O O . PHE A 1 70 ? 17.456 9.192 -9.101 1.00 95.81 70 PHE A O 1
ATOM 566 N N . SER A 1 71 ? 17.187 10.803 -10.642 1.00 96.44 71 SER A N 1
ATOM 567 C CA . SER A 1 71 ? 15.912 11.269 -10.081 1.00 96.44 71 SER A CA 1
ATOM 568 C C . SER A 1 71 ? 14.831 10.200 -10.233 1.00 96.44 71 SER A C 1
ATOM 570 O O . SER A 1 71 ? 14.154 9.865 -9.266 1.00 96.44 71 SER A O 1
ATOM 572 N N . ALA A 1 72 ? 14.751 9.577 -11.410 1.00 95.44 72 ALA A N 1
ATOM 573 C CA . ALA A 1 72 ? 13.846 8.465 -11.674 1.00 95.44 72 ALA A CA 1
ATOM 574 C C . ALA A 1 72 ? 14.133 7.242 -10.782 1.00 95.44 72 ALA A C 1
ATOM 576 O O . ALA A 1 72 ? 13.216 6.544 -10.337 1.00 95.44 72 ALA A O 1
ATOM 577 N N . MET A 1 73 ? 15.406 6.969 -10.498 1.00 95.69 73 MET A N 1
ATOM 578 C CA . MET A 1 73 ? 15.802 5.904 -9.579 1.00 95.69 73 MET A CA 1
ATOM 579 C C . MET A 1 73 ? 15.345 6.204 -8.147 1.00 95.69 73 MET A C 1
ATOM 581 O O . MET A 1 73 ? 14.724 5.348 -7.522 1.00 95.69 73 MET A O 1
ATOM 585 N N . ALA A 1 74 ? 15.577 7.425 -7.657 1.00 96.88 74 ALA A N 1
ATOM 586 C CA . ALA A 1 74 ? 15.145 7.848 -6.327 1.00 96.88 74 ALA A CA 1
ATOM 587 C C . ALA A 1 74 ? 13.614 7.796 -6.167 1.00 96.88 74 ALA A C 1
ATOM 589 O O . ALA A 1 74 ? 13.122 7.294 -5.160 1.00 96.88 74 ALA A O 1
ATOM 590 N N . GLU A 1 75 ? 12.855 8.234 -7.178 1.00 96.12 75 GLU A N 1
ATOM 591 C CA . GLU A 1 75 ? 11.392 8.076 -7.217 1.00 96.12 75 GLU A CA 1
ATOM 592 C C . GLU A 1 75 ? 10.977 6.608 -7.073 1.00 96.12 75 GLU A C 1
ATOM 594 O O . GLU A 1 75 ? 10.110 6.281 -6.268 1.00 96.12 75 GLU A O 1
ATOM 599 N N . THR A 1 76 ? 11.625 5.712 -7.823 1.00 96.50 76 THR A N 1
ATOM 600 C CA . THR A 1 76 ? 11.307 4.276 -7.808 1.00 96.50 76 THR A CA 1
ATOM 601 C C . THR A 1 76 ? 11.601 3.667 -6.437 1.00 96.50 76 THR A C 1
ATOM 603 O O . THR A 1 76 ? 10.772 2.935 -5.902 1.00 96.50 76 THR A O 1
ATOM 606 N N . VAL A 1 77 ? 12.742 4.013 -5.830 1.00 97.38 77 VAL A N 1
ATOM 607 C CA . VAL A 1 77 ? 13.088 3.598 -4.460 1.00 97.38 77 VAL A CA 1
ATOM 608 C C . VAL A 1 77 ? 12.035 4.083 -3.466 1.00 97.38 77 VAL A C 1
ATOM 610 O O . VAL A 1 77 ? 11.584 3.296 -2.640 1.00 97.38 77 VAL A O 1
ATOM 613 N N . ASN A 1 78 ? 11.579 5.333 -3.575 1.00 95.56 78 ASN A N 1
ATOM 614 C CA . ASN A 1 78 ? 10.529 5.858 -2.702 1.00 95.56 78 ASN A CA 1
ATOM 615 C C . ASN A 1 78 ? 9.210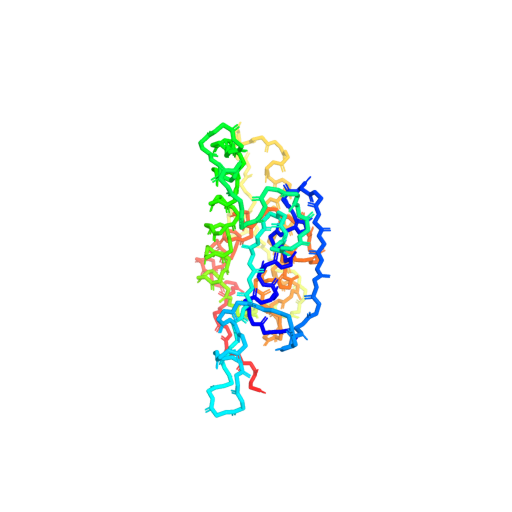 5.083 -2.852 1.00 95.56 78 ASN A C 1
ATOM 617 O O . ASN A 1 78 ? 8.539 4.836 -1.853 1.00 95.56 78 ASN A O 1
ATOM 621 N N . VAL A 1 79 ? 8.840 4.657 -4.067 1.00 96.12 79 VAL A N 1
ATOM 622 C CA . VAL A 1 79 ? 7.659 3.798 -4.271 1.00 96.12 79 VAL A CA 1
ATOM 623 C C . VAL A 1 79 ? 7.837 2.448 -3.568 1.00 96.12 79 VAL A C 1
ATOM 625 O O . VAL A 1 79 ? 6.938 2.032 -2.840 1.00 96.12 79 VAL A O 1
ATOM 628 N N . TYR A 1 80 ? 9.000 1.801 -3.708 1.00 97.31 80 TYR A N 1
ATOM 629 C CA . TYR A 1 80 ? 9.305 0.554 -2.994 1.00 97.31 80 TYR A CA 1
ATOM 630 C C . TYR A 1 80 ? 9.246 0.721 -1.471 1.00 97.31 80 TYR A C 1
ATOM 632 O O . TYR A 1 80 ? 8.639 -0.108 -0.796 1.00 97.31 80 TYR A O 1
ATOM 640 N N . VAL A 1 81 ? 9.823 1.796 -0.924 1.00 96.44 81 VAL A N 1
ATOM 641 C CA . VAL A 1 81 ? 9.776 2.087 0.519 1.00 96.44 81 VAL A CA 1
ATOM 642 C C . VAL A 1 81 ? 8.331 2.215 0.992 1.00 96.44 81 VAL A C 1
ATOM 644 O O . VAL A 1 81 ? 7.945 1.530 1.934 1.00 96.44 81 VAL A O 1
ATOM 647 N N . ARG A 1 82 ? 7.497 2.988 0.286 1.00 93.75 82 ARG A N 1
ATOM 648 C CA . ARG A 1 82 ? 6.076 3.147 0.638 1.00 93.75 82 ARG A CA 1
ATOM 649 C C . ARG A 1 82 ? 5.292 1.837 0.555 1.00 93.75 82 ARG A C 1
ATOM 651 O O . ARG A 1 82 ? 4.383 1.620 1.349 1.00 93.75 82 ARG A O 1
ATOM 658 N N . MET A 1 83 ? 5.628 0.953 -0.388 1.00 95.81 83 MET A N 1
ATOM 659 C CA . MET A 1 83 ? 5.032 -0.386 -0.460 1.00 95.81 83 MET A CA 1
ATOM 660 C C . MET A 1 83 ? 5.417 -1.240 0.750 1.00 95.81 83 MET A C 1
ATOM 662 O O . MET A 1 83 ? 4.550 -1.899 1.317 1.00 95.81 83 MET A O 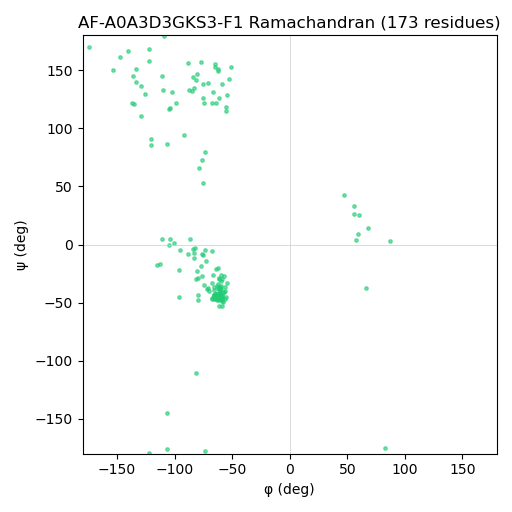1
ATOM 666 N N . ILE A 1 84 ? 6.687 -1.211 1.163 1.00 96.31 84 ILE A N 1
ATOM 667 C CA . ILE A 1 84 ? 7.165 -1.939 2.346 1.00 96.31 84 ILE A CA 1
ATOM 668 C C . ILE A 1 84 ? 6.483 -1.402 3.607 1.00 96.31 84 ILE A C 1
ATOM 670 O O . ILE A 1 84 ? 5.939 -2.185 4.377 1.00 96.31 84 ILE A O 1
ATOM 674 N N . GLU A 1 85 ? 6.434 -0.081 3.785 1.00 94.38 85 GLU A N 1
ATOM 675 C CA . GLU A 1 85 ? 5.739 0.560 4.909 1.00 94.38 85 GLU A CA 1
ATOM 676 C C . GLU A 1 85 ? 4.255 0.177 4.957 1.00 94.38 85 GLU A C 1
ATOM 678 O O . GLU A 1 85 ? 3.728 -0.116 6.030 1.00 94.38 85 GLU A O 1
ATOM 683 N N . LEU A 1 86 ? 3.583 0.128 3.801 1.00 93.88 86 LEU A N 1
ATOM 684 C CA . LEU A 1 86 ? 2.191 -0.310 3.709 1.00 93.88 86 LEU A CA 1
ATOM 685 C C . LEU A 1 86 ? 2.021 -1.778 4.094 1.00 93.88 86 LEU A C 1
ATOM 687 O O . LEU A 1 86 ? 1.072 -2.098 4.799 1.00 93.88 86 LEU A O 1
ATOM 691 N N . ILE A 1 87 ? 2.912 -2.659 3.639 1.00 95.56 87 ILE A N 1
ATOM 692 C CA . ILE A 1 87 ? 2.873 -4.090 3.964 1.00 95.56 87 ILE A CA 1
ATOM 693 C C . ILE A 1 87 ? 3.103 -4.306 5.464 1.00 95.56 87 ILE A C 1
ATOM 695 O O . ILE A 1 87 ? 2.335 -5.034 6.088 1.00 95.56 87 ILE A O 1
ATOM 699 N N . GLU A 1 88 ? 4.102 -3.644 6.050 1.00 94.75 88 GLU A N 1
ATOM 700 C CA . GLU A 1 88 ? 4.417 -3.709 7.486 1.00 94.75 88 GLU A CA 1
ATOM 701 C C . GLU A 1 88 ? 3.270 -3.170 8.353 1.00 94.75 88 GLU A C 1
ATOM 703 O O . GLU A 1 88 ? 2.947 -3.726 9.404 1.00 94.75 88 GLU A O 1
ATOM 708 N N . ALA A 1 89 ? 2.614 -2.101 7.898 1.00 91.88 89 ALA A N 1
ATOM 709 C CA . ALA A 1 89 ? 1.458 -1.524 8.572 1.00 91.88 89 ALA A CA 1
ATOM 710 C C . ALA A 1 89 ? 0.130 -2.220 8.230 1.00 91.88 89 ALA A C 1
ATOM 712 O O . ALA A 1 89 ? -0.914 -1.835 8.774 1.00 91.88 89 ALA A O 1
ATOM 713 N N . ASN A 1 90 ? 0.120 -3.198 7.315 1.00 94.62 90 ASN A N 1
ATOM 714 C CA . ASN A 1 90 ? -1.124 -3.815 6.891 1.00 94.62 90 ASN A CA 1
ATOM 715 C C . ASN A 1 90 ? -1.657 -4.747 7.969 1.00 94.62 90 ASN A C 1
ATOM 717 O O . ASN A 1 90 ? -1.025 -5.726 8.368 1.00 94.62 90 ASN A O 1
ATOM 721 N N . GLU A 1 91 ? -2.872 -4.469 8.409 1.00 93.00 91 GLU A N 1
ATOM 722 C CA . GLU A 1 91 ? -3.546 -5.292 9.386 1.00 93.00 91 GLU A CA 1
ATOM 723 C C . GLU A 1 91 ? -5.050 -5.169 9.251 1.00 93.00 91 GLU A C 1
ATOM 725 O O . GLU A 1 91 ? -5.581 -4.127 8.875 1.00 93.00 91 GLU A O 1
ATOM 730 N N . VAL A 1 92 ? -5.734 -6.248 9.610 1.00 94.81 92 VAL A N 1
ATOM 731 C CA . VAL A 1 92 ? -7.172 -6.225 9.842 1.00 94.81 92 VAL A CA 1
ATOM 732 C C . VAL A 1 92 ? -7.415 -5.696 11.245 1.00 94.81 92 VAL A C 1
ATOM 734 O O . VAL A 1 92 ? -6.684 -6.015 12.191 1.00 94.81 92 VAL A O 1
ATOM 737 N N . PHE A 1 93 ? -8.460 -4.900 11.400 1.00 90.75 93 PHE A N 1
ATOM 738 C CA . PHE A 1 93 ? -8.801 -4.290 12.672 1.00 90.75 93 PHE A CA 1
ATOM 739 C C . PHE A 1 93 ? -10.294 -4.425 12.994 1.00 90.75 93 PHE A C 1
ATOM 741 O O . PHE A 1 93 ? -11.134 -4.533 12.104 1.00 90.75 93 PHE A O 1
ATOM 748 N N . VAL A 1 94 ? -10.614 -4.463 14.292 1.00 94.88 94 VAL A N 1
ATOM 749 C CA . VAL A 1 94 ? -11.982 -4.603 14.817 1.00 94.88 94 VAL A CA 1
ATOM 750 C C . VAL A 1 94 ? -12.275 -3.467 15.789 1.00 94.88 94 VAL A C 1
ATOM 752 O O . VAL A 1 94 ? -11.490 -3.209 16.705 1.00 94.88 94 VAL A O 1
ATOM 755 N N . ASN A 1 95 ? -13.401 -2.790 15.595 1.00 95.06 95 ASN A N 1
ATOM 756 C CA . ASN A 1 95 ? -13.848 -1.676 16.415 1.00 95.06 95 ASN A CA 1
ATOM 757 C C . ASN A 1 95 ? -14.573 -2.185 17.670 1.00 95.06 95 ASN A C 1
ATOM 759 O O . ASN A 1 95 ? -15.418 -3.076 17.624 1.00 95.06 95 ASN A O 1
ATOM 763 N N . ALA A 1 96 ? -14.235 -1.597 18.816 1.00 94.50 96 ALA A N 1
ATOM 764 C CA . ALA A 1 96 ? -14.844 -1.885 20.110 1.00 94.50 96 ALA A CA 1
ATOM 765 C C . ALA A 1 96 ? -16.323 -1.456 20.178 1.00 94.50 96 ALA A C 1
ATOM 767 O O . ALA A 1 96 ? -17.105 -1.999 20.958 1.00 94.50 96 ALA A O 1
ATOM 768 N N . VAL A 1 97 ? -16.704 -0.458 19.377 1.00 93.62 97 VAL A N 1
ATOM 769 C CA . VAL A 1 97 ? -18.028 0.167 19.341 1.00 93.62 97 VAL A CA 1
ATOM 770 C C . VAL A 1 97 ? -18.625 0.000 17.944 1.00 93.62 97 VAL A C 1
ATOM 772 O O . VAL A 1 97 ? -18.527 0.875 17.091 1.00 93.62 97 VAL A O 1
ATOM 775 N N . MET A 1 98 ? -19.278 -1.141 17.722 1.00 91.12 98 MET A N 1
ATOM 776 C CA . MET A 1 98 ? -19.870 -1.515 16.425 1.00 91.12 98 MET A CA 1
ATOM 777 C C . MET A 1 98 ? -21.259 -0.904 16.158 1.00 91.12 98 MET A C 1
ATOM 779 O O . MET A 1 98 ? -21.853 -1.141 15.109 1.00 91.12 98 MET A O 1
ATOM 783 N N . ARG A 1 99 ? -21.828 -0.159 17.114 1.00 93.50 99 ARG A N 1
ATOM 784 C CA . ARG A 1 99 ? -23.175 0.428 17.015 1.00 93.50 99 ARG A CA 1
ATOM 785 C C . ARG A 1 99 ? -23.102 1.947 17.140 1.00 93.50 99 ARG A C 1
ATOM 787 O O . ARG A 1 99 ? -23.201 2.480 18.242 1.00 93.50 99 ARG A O 1
ATOM 794 N N . GLY A 1 100 ? -22.971 2.619 15.999 1.00 90.00 100 GLY A N 1
ATOM 795 C CA . GLY A 1 100 ? -22.831 4.075 15.921 1.00 90.00 100 GLY A CA 1
ATOM 796 C C . GLY A 1 100 ? -21.396 4.558 16.150 1.00 90.00 100 GLY A C 1
ATOM 797 O O . GLY A 1 100 ? -20.466 3.763 16.258 1.00 90.00 100 GLY A O 1
ATOM 798 N N . GLU A 1 101 ? -21.223 5.879 16.196 1.00 88.06 101 GLU A N 1
ATOM 799 C CA . GLU A 1 101 ? -19.918 6.515 16.395 1.00 88.06 101 GLU A CA 1
ATOM 800 C C . GLU A 1 101 ? -19.579 6.621 17.898 1.00 88.06 101 GLU A C 1
ATOM 802 O O . GLU A 1 101 ? -20.417 7.081 18.683 1.00 88.06 101 GLU A O 1
ATOM 807 N N . PRO A 1 102 ? -18.367 6.227 18.339 1.00 91.31 102 PRO A N 1
ATOM 808 C CA . PRO A 1 102 ? -17.925 6.463 19.711 1.00 91.31 102 PRO A CA 1
ATOM 809 C C . PRO A 1 102 ? -17.792 7.965 20.003 1.00 91.31 102 PRO A C 1
ATOM 811 O O . PRO A 1 102 ? -17.489 8.767 19.127 1.00 91.31 102 PRO A O 1
ATOM 814 N N . HIS A 1 103 ? -17.942 8.370 21.267 1.00 91.38 103 HIS A N 1
ATOM 815 C CA . HIS A 1 103 ? -17.743 9.766 21.671 1.00 91.38 103 HIS A CA 1
ATOM 816 C C . HIS A 1 103 ? -16.244 10.134 21.688 1.00 91.38 103 HIS A C 1
ATOM 818 O O . HIS A 1 103 ? -15.600 10.155 22.739 1.00 91.38 103 HIS A O 1
ATOM 824 N N . LEU A 1 104 ? -15.678 10.407 20.509 1.00 91.44 104 LEU A N 1
ATOM 825 C CA . LEU A 1 104 ? -14.237 10.565 20.271 1.00 91.44 104 LEU A CA 1
ATOM 826 C C . LEU A 1 104 ? -13.569 11.673 21.096 1.00 91.44 104 LEU A C 1
ATOM 828 O O . LEU A 1 104 ? -12.404 11.535 21.476 1.00 91.44 104 LEU A O 1
ATOM 832 N N . SER A 1 105 ? -14.300 12.736 21.445 1.00 89.12 105 SER A N 1
ATOM 833 C CA . SER A 1 105 ? -13.786 13.827 22.287 1.00 89.12 105 SER A CA 1
ATOM 834 C C . SER A 1 105 ? -13.322 13.350 23.667 1.00 89.12 105 SER A C 1
ATOM 836 O O . SER A 1 105 ? -12.351 13.884 24.195 1.00 89.12 105 SER A O 1
ATOM 838 N N . LYS A 1 106 ? -13.938 12.298 24.231 1.00 90.38 106 LYS A N 1
ATOM 839 C CA . LYS A 1 106 ? -13.527 11.702 25.521 1.00 90.38 106 LYS A CA 1
ATOM 840 C C . LYS A 1 106 ? -12.125 11.085 25.465 1.00 90.38 106 LYS A C 1
ATOM 842 O O . LYS A 1 106 ? -11.490 10.917 26.500 1.00 90.38 106 LYS A O 1
ATOM 847 N N . TYR A 1 107 ? -11.650 10.765 24.265 1.00 89.75 107 TYR A N 1
ATOM 848 C CA . TYR A 1 107 ? -10.356 10.137 24.015 1.00 89.75 107 TYR A CA 1
ATOM 849 C C . TYR A 1 107 ? -9.313 11.126 23.477 1.00 89.75 107 TYR A C 1
ATOM 851 O O . TYR A 1 107 ? -8.221 10.713 23.104 1.00 89.75 107 TYR A O 1
ATOM 859 N N . GLY A 1 108 ? -9.642 12.422 23.391 1.00 88.00 108 GLY A N 1
ATOM 860 C CA . GLY A 1 108 ? -8.735 13.438 22.848 1.00 88.00 108 GLY A CA 1
ATOM 861 C C . GLY A 1 108 ? -8.461 13.305 21.344 1.00 88.00 108 GLY A C 1
ATOM 862 O O . GLY A 1 108 ? -7.541 13.938 20.838 1.00 88.00 108 GLY A O 1
ATOM 863 N N . LEU A 1 109 ? -9.258 12.513 20.614 1.00 88.44 109 LEU A N 1
ATOM 864 C CA . LEU A 1 109 ? -9.068 12.263 19.175 1.00 88.44 109 LEU A CA 1
ATOM 865 C C . LEU A 1 109 ? -9.521 13.434 18.288 1.00 88.44 109 LEU A C 1
ATOM 867 O O . LEU A 1 109 ? -9.232 13.463 17.094 1.00 88.44 109 LEU A O 1
ATOM 871 N N . TYR A 1 110 ? -10.171 14.433 18.884 1.00 78.19 110 TYR A N 1
ATOM 872 C CA . TYR A 1 110 ? -10.349 15.758 18.302 1.00 78.19 110 TYR A CA 1
ATOM 873 C C . TYR A 1 110 ? -9.438 16.745 19.027 1.00 78.19 110 TYR A C 1
ATOM 875 O O . TYR A 1 110 ? -9.832 17.384 20.000 1.00 78.19 110 TYR A O 1
ATOM 883 N N . SER A 1 111 ? -8.191 16.850 18.569 1.00 63.12 111 SER A N 1
ATOM 884 C CA . SER A 1 111 ? -7.273 17.886 19.044 1.00 63.12 111 SER A CA 1
ATOM 885 C C . SER A 1 111 ? -7.759 19.270 18.593 1.00 63.12 111 SER A C 1
ATOM 887 O O . SER A 1 111 ? -7.906 19.545 17.400 1.00 63.12 111 SER A O 1
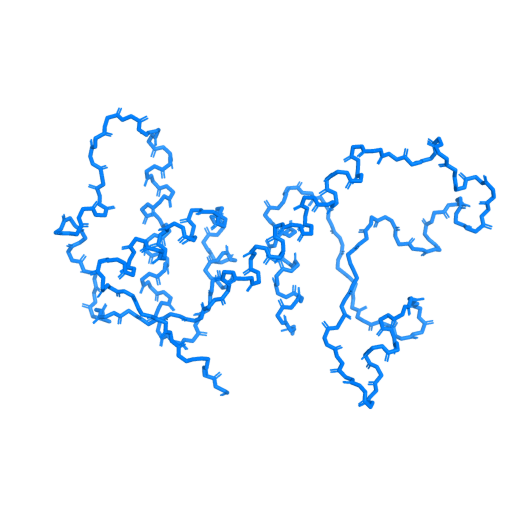ATOM 889 N N . SER A 1 112 ? -7.995 20.152 19.563 1.00 55.09 112 SER A N 1
ATOM 890 C CA . SER A 1 112 ? -8.412 21.546 19.374 1.00 55.09 112 SER A CA 1
ATOM 891 C C . SER A 1 112 ? -7.245 22.547 19.392 1.00 55.09 112 SER A C 1
ATOM 893 O O . SER A 1 112 ? -7.450 23.730 19.124 1.00 55.09 112 SER A O 1
ATOM 895 N N . LEU A 1 113 ? -6.006 22.115 19.663 1.00 49.44 113 LEU A N 1
ATOM 896 C CA . LEU A 1 113 ? -4.894 23.026 19.960 1.00 49.44 113 LEU A CA 1
ATOM 897 C C . LEU A 1 113 ? -4.083 23.424 18.709 1.00 49.44 113 LEU A C 1
ATOM 899 O O . LEU A 1 113 ? -3.173 22.734 18.266 1.00 49.44 113 LEU A O 1
ATOM 903 N N . GLY A 1 114 ? -4.469 24.567 18.132 1.00 58.88 114 GLY A N 1
ATOM 904 C CA . GLY A 1 114 ? -3.610 25.707 17.756 1.00 58.88 114 GLY A CA 1
ATOM 905 C C . GLY A 1 114 ? -2.531 25.623 16.665 1.00 58.88 114 GLY A C 1
ATOM 906 O O . GLY A 1 114 ? -2.370 26.607 15.954 1.00 58.88 114 GLY A O 1
ATOM 907 N N . SER A 1 115 ? -1.792 24.525 16.502 1.00 70.25 115 SER A N 1
ATOM 908 C CA . SER A 1 115 ? -0.544 24.538 15.704 1.00 70.25 115 SER A CA 1
ATOM 909 C C . SER A 1 115 ? -0.562 23.678 14.439 1.00 70.25 115 SER A C 1
ATOM 911 O O . SER A 1 115 ? 0.254 23.894 13.549 1.00 70.25 115 SER A O 1
ATOM 913 N N . VAL A 1 116 ? -1.497 22.733 14.330 1.00 78.19 116 VAL A N 1
ATOM 914 C CA . VAL A 1 116 ? -1.630 21.868 13.147 1.00 78.19 116 VAL A CA 1
ATOM 915 C C . VAL A 1 116 ? -2.533 22.536 12.098 1.00 78.19 116 VAL A C 1
ATOM 917 O O . VAL A 1 116 ? -3.626 22.996 12.466 1.00 78.19 116 VAL A O 1
ATOM 920 N N . PRO A 1 117 ? -2.137 22.579 10.810 1.00 85.94 117 PRO A N 1
ATOM 921 C CA . PRO A 1 117 ? -2.973 23.095 9.731 1.00 85.94 117 PRO A CA 1
ATOM 922 C C . PRO A 1 117 ? -4.359 22.442 9.689 1.00 85.94 117 PRO A C 1
ATOM 924 O O . PRO A 1 117 ? -4.514 21.239 9.899 1.00 85.94 117 PRO A O 1
ATOM 927 N N . GLN A 1 118 ? -5.387 23.229 9.364 1.00 87.00 118 GLN A N 1
ATOM 928 C CA . GLN A 1 118 ? -6.780 22.761 9.350 1.00 87.00 118 GLN A CA 1
ATOM 929 C C . GLN A 1 118 ? -6.988 21.539 8.437 1.00 87.00 118 GLN A C 1
ATOM 931 O O . GLN A 1 118 ? -7.656 20.583 8.823 1.00 87.00 118 GLN A O 1
ATOM 936 N N . LYS A 1 119 ? -6.338 21.527 7.268 1.00 88.38 119 LYS A N 1
ATOM 937 C CA . LYS A 1 119 ? -6.392 20.414 6.310 1.00 88.38 119 LYS A CA 1
ATOM 938 C C . LYS A 1 119 ? -5.872 19.097 6.899 1.00 88.38 119 LYS A C 1
ATOM 940 O O . LYS A 1 119 ? -6.424 18.036 6.623 1.00 88.38 119 LYS A O 1
ATOM 945 N N . GLU A 1 120 ? -4.819 19.151 7.711 1.00 87.31 120 GLU A N 1
ATOM 946 C CA . GLU A 1 120 ? -4.259 17.961 8.362 1.00 87.31 120 GLU A CA 1
ATOM 947 C C . GLU A 1 120 ? -5.201 17.431 9.446 1.00 87.31 120 GLU A C 1
ATOM 949 O O . GLU A 1 120 ? -5.434 16.226 9.517 1.00 87.31 120 GLU A O 1
ATOM 954 N N . LYS A 1 121 ? -5.832 18.325 10.220 1.00 88.62 121 LYS A N 1
ATOM 955 C CA . LYS A 1 121 ? -6.868 17.948 11.198 1.00 88.62 121 LYS A CA 1
ATOM 956 C C . LYS A 1 121 ? -8.059 17.262 10.528 1.00 88.62 121 LYS A C 1
ATOM 958 O O . LYS A 1 121 ? -8.560 16.261 11.036 1.00 88.62 121 LYS A O 1
ATOM 963 N N . GLU A 1 122 ? -8.505 17.784 9.388 1.00 91.31 122 GLU A N 1
ATOM 964 C CA . GLU A 1 122 ? -9.598 17.206 8.599 1.00 91.31 122 GLU A CA 1
ATOM 965 C C . GLU A 1 122 ? -9.223 15.845 8.012 1.00 91.31 122 GLU A C 1
ATOM 967 O O . GLU A 1 122 ? -10.009 14.903 8.111 1.00 91.31 122 GLU A O 1
ATOM 972 N N . SER A 1 123 ? -8.009 15.717 7.468 1.00 92.31 123 SER A N 1
ATOM 973 C CA . SER A 1 123 ? -7.475 14.449 6.961 1.00 92.31 123 SER A CA 1
ATOM 974 C C . SER A 1 123 ? -7.419 13.387 8.062 1.00 92.31 123 SER A C 1
ATOM 976 O O . SER A 1 123 ? -7.927 12.282 7.883 1.00 92.31 123 SER A O 1
ATOM 978 N N . PHE A 1 124 ? -6.896 13.740 9.240 1.00 93.62 124 PHE A N 1
ATOM 979 C CA . PHE A 1 124 ? -6.829 12.837 10.389 1.00 93.62 124 PHE A CA 1
ATOM 980 C C . PHE A 1 124 ? -8.219 12.441 10.897 1.00 93.62 124 PHE A C 1
ATOM 982 O O . PHE A 1 124 ? -8.491 11.263 11.118 1.00 93.62 124 PHE A O 1
ATOM 989 N N . ARG A 1 125 ? -9.146 13.401 11.014 1.00 93.62 125 ARG A N 1
ATOM 990 C CA . ARG A 1 125 ? -10.546 13.114 11.359 1.00 93.62 125 ARG A CA 1
ATOM 991 C C . ARG A 1 125 ? -11.192 12.165 10.347 1.00 93.62 125 ARG A C 1
ATOM 993 O O . ARG A 1 125 ? -11.888 11.238 10.753 1.00 93.62 125 ARG A O 1
ATOM 1000 N N . SER A 1 126 ? -10.973 12.396 9.054 1.00 94.88 126 SER A N 1
ATOM 1001 C CA . SER A 1 126 ? -11.469 11.527 7.985 1.00 94.88 126 SER A CA 1
ATOM 1002 C C . SER A 1 126 ? -10.893 10.115 8.119 1.00 94.88 126 SER A C 1
ATOM 1004 O O . SER A 1 126 ? -11.646 9.144 8.084 1.00 94.88 126 SER A O 1
ATOM 1006 N N . ALA A 1 127 ? -9.588 9.992 8.384 1.00 95.56 127 ALA A N 1
ATOM 1007 C CA . ALA A 1 127 ? -8.928 8.709 8.611 1.00 95.56 127 ALA A CA 1
ATOM 1008 C C . ALA A 1 127 ? -9.537 7.948 9.796 1.00 95.56 127 ALA A C 1
ATOM 1010 O O . ALA A 1 127 ? -9.879 6.778 9.649 1.00 95.56 127 ALA A O 1
ATOM 1011 N N . ILE A 1 128 ? -9.762 8.611 10.936 1.00 95.81 128 ILE A N 1
ATOM 1012 C CA . ILE A 1 128 ? -10.423 8.004 12.103 1.00 95.81 128 ILE A CA 1
ATOM 1013 C C . ILE A 1 128 ? -11.793 7.419 11.727 1.00 95.81 128 ILE A C 1
ATOM 1015 O O . ILE A 1 128 ? -12.094 6.285 12.100 1.00 95.81 128 ILE A O 1
ATOM 1019 N N . MET A 1 129 ? -12.603 8.161 10.965 1.00 95.75 129 MET A N 1
ATOM 1020 C CA . MET A 1 129 ? -13.930 7.700 10.537 1.00 95.75 129 MET A CA 1
ATOM 1021 C C . MET A 1 129 ? -13.862 6.498 9.605 1.00 95.75 129 MET A C 1
ATOM 1023 O O . MET A 1 129 ? -14.594 5.530 9.803 1.00 95.75 129 MET A O 1
ATOM 1027 N N . TRP A 1 130 ? -12.970 6.541 8.616 1.00 96.50 130 TRP A N 1
ATOM 1028 C CA . TRP A 1 130 ? -12.772 5.432 7.687 1.00 96.50 130 TRP A CA 1
ATOM 1029 C C . TRP A 1 130 ? -12.318 4.164 8.399 1.00 96.50 130 TRP A C 1
ATOM 1031 O O . TRP A 1 130 ? -12.884 3.101 8.155 1.00 96.50 130 TRP A O 1
ATOM 1041 N N . ILE A 1 131 ? -11.353 4.278 9.316 1.00 95.88 131 ILE A N 1
ATOM 1042 C CA . ILE A 1 131 ? -10.881 3.135 10.096 1.00 95.88 131 ILE A CA 1
ATOM 1043 C C . ILE A 1 131 ? -12.023 2.565 10.939 1.00 95.88 131 ILE A C 1
ATOM 1045 O O . ILE A 1 131 ? -12.318 1.385 10.815 1.00 95.88 131 ILE A O 1
ATOM 1049 N N . LEU A 1 132 ? -12.724 3.378 11.737 1.00 95.88 132 LEU A N 1
ATOM 1050 C CA . LEU A 1 132 ? -13.824 2.894 12.585 1.00 95.88 132 LEU A CA 1
ATOM 1051 C C . LEU A 1 132 ? -14.964 2.238 11.797 1.00 95.88 132 LEU A C 1
ATOM 1053 O O . LEU A 1 132 ? -15.566 1.284 12.290 1.00 95.88 132 LEU A O 1
ATOM 1057 N N . ASN A 1 133 ? -15.265 2.751 10.601 1.00 95.88 133 ASN A N 1
ATOM 1058 C CA . ASN A 1 133 ? -16.310 2.216 9.732 1.00 95.88 133 ASN A CA 1
ATOM 1059 C C . ASN A 1 133 ? -15.929 0.869 9.102 1.00 95.88 133 ASN A C 1
ATOM 1061 O O . ASN A 1 133 ? -16.789 0.003 8.980 1.00 95.88 133 ASN A O 1
ATOM 1065 N N . LEU A 1 134 ? -14.662 0.697 8.719 1.00 95.44 134 LEU A N 1
ATOM 1066 C CA . LEU A 1 134 ? -14.156 -0.523 8.080 1.00 95.44 134 LEU A CA 1
ATOM 1067 C C . LEU A 1 134 ? -13.670 -1.576 9.086 1.00 95.44 134 LEU A C 1
ATOM 1069 O O . LEU A 1 134 ? -13.370 -2.702 8.709 1.00 95.44 134 LEU A O 1
ATOM 1073 N N . ALA A 1 135 ? -13.601 -1.223 10.366 1.00 95.38 135 ALA A N 1
ATOM 1074 C CA . ALA A 1 135 ? -13.116 -2.063 11.451 1.00 95.38 135 ALA A CA 1
ATOM 1075 C C . ALA A 1 135 ? -14.110 -3.160 11.878 1.00 95.38 135 ALA A C 1
ATOM 1077 O O . ALA A 1 135 ? -14.461 -3.279 13.052 1.00 95.38 135 ALA A O 1
ATOM 1078 N N . ASP A 1 136 ? -14.578 -3.964 10.932 1.00 93.88 136 ASP A N 1
ATOM 1079 C CA . ASP A 1 136 ? -15.500 -5.081 11.148 1.00 93.88 136 ASP A CA 1
ATOM 1080 C C . ASP A 1 136 ? -14.803 -6.452 11.166 1.00 93.88 136 ASP A C 1
ATOM 1082 O O . ASP A 1 136 ? -15.457 -7.477 11.350 1.00 93.88 136 ASP A O 1
ATOM 1086 N N . GLY A 1 137 ? -13.476 -6.478 11.010 1.00 94.12 137 GLY A N 1
ATOM 1087 C CA . GLY A 1 137 ? -12.690 -7.707 10.913 1.00 94.12 137 GLY A CA 1
ATOM 1088 C C . GLY A 1 137 ? -12.575 -8.284 9.499 1.00 94.12 137 GLY A C 1
ATOM 1089 O O . GLY A 1 137 ? -11.971 -9.341 9.340 1.00 94.12 137 GLY A O 1
ATOM 1090 N N . SER A 1 138 ? -13.122 -7.614 8.479 1.00 93.56 138 SER A N 1
ATOM 1091 C CA . SER A 1 138 ? -13.040 -8.053 7.078 1.00 93.56 138 SER A CA 1
ATOM 1092 C C . SER A 1 138 ? -12.199 -7.145 6.180 1.00 93.56 138 SER A C 1
ATOM 1094 O O . SER A 1 138 ? -11.774 -7.584 5.115 1.00 93.56 138 SER A O 1
ATOM 1096 N N . HIS A 1 139 ? -11.915 -5.918 6.620 1.00 94.56 139 HIS A N 1
ATOM 1097 C CA . HIS A 1 139 ? -11.113 -4.950 5.876 1.00 94.56 139 HIS A CA 1
ATOM 1098 C C . HIS A 1 139 ? -9.763 -4.712 6.551 1.00 94.56 139 HIS A C 1
ATOM 1100 O O . HIS A 1 139 ? -9.662 -4.701 7.783 1.00 94.56 139 HIS A O 1
ATOM 1106 N N . ASP A 1 140 ? -8.735 -4.491 5.736 1.00 94.31 140 ASP A N 1
ATOM 1107 C CA . ASP A 1 140 ? -7.390 -4.160 6.205 1.00 94.31 140 ASP A CA 1
ATOM 1108 C C . ASP A 1 140 ? -6.988 -2.701 5.922 1.00 94.31 140 ASP A C 1
ATOM 1110 O O . ASP A 1 140 ? -7.750 -1.895 5.373 1.00 94.31 140 ASP A O 1
ATOM 1114 N N . THR A 1 141 ? -5.772 -2.335 6.333 1.00 93.94 141 THR A N 1
ATOM 1115 C CA . THR A 1 141 ? -5.200 -0.999 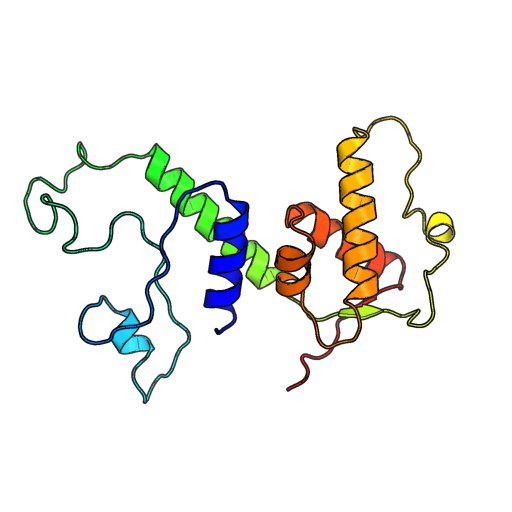6.109 1.00 93.94 141 THR A CA 1
ATOM 1116 C C . THR A 1 141 ? -5.182 -0.627 4.623 1.00 93.94 141 THR A C 1
ATOM 1118 O O . THR A 1 141 ? -5.432 0.533 4.281 1.00 93.94 141 THR A O 1
ATOM 1121 N N . ILE A 1 142 ? -4.936 -1.590 3.727 1.00 95.38 142 ILE A N 1
ATOM 1122 C CA . ILE A 1 142 ? -4.946 -1.352 2.278 1.00 95.38 142 ILE A CA 1
ATOM 1123 C C . ILE A 1 142 ? -6.356 -0.990 1.796 1.00 95.38 142 ILE A C 1
ATOM 1125 O O . ILE A 1 142 ? -6.511 -0.033 1.031 1.00 95.38 142 ILE A O 1
ATOM 1129 N N . ASP A 1 143 ? -7.394 -1.683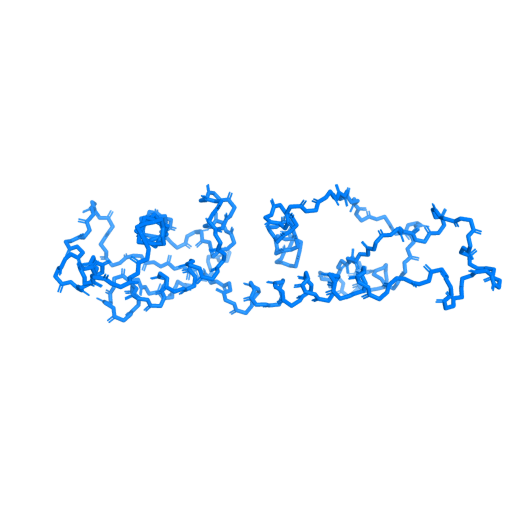 2.268 1.00 95.00 143 ASP A N 1
ATOM 1130 C CA . ASP A 1 143 ? -8.780 -1.341 1.925 1.00 95.00 143 ASP A CA 1
ATOM 1131 C C . ASP A 1 143 ? -9.146 0.072 2.391 1.00 95.00 143 ASP A C 1
ATOM 1133 O O . ASP A 1 143 ? -9.765 0.838 1.641 1.00 95.00 143 ASP A O 1
ATOM 1137 N N . ALA A 1 144 ? -8.720 0.452 3.599 1.00 94.06 144 ALA A N 1
ATOM 1138 C CA . ALA A 1 144 ? -8.907 1.805 4.109 1.00 94.06 144 ALA A CA 1
ATOM 1139 C C . ALA A 1 144 ? -8.187 2.849 3.242 1.00 94.06 144 ALA A C 1
ATOM 1141 O O . ALA A 1 144 ? -8.787 3.874 2.904 1.00 94.06 144 ALA A O 1
ATOM 1142 N N . ALA A 1 145 ? -6.949 2.585 2.816 1.00 92.44 145 ALA A N 1
ATOM 1143 C CA . ALA A 1 145 ? -6.200 3.467 1.920 1.00 92.44 145 ALA A CA 1
ATOM 1144 C C . ALA A 1 145 ? -6.896 3.637 0.561 1.00 92.44 145 ALA A C 1
ATOM 1146 O O . ALA A 1 145 ? -7.124 4.761 0.106 1.00 92.44 145 ALA A O 1
ATOM 1147 N N . LEU A 1 146 ? -7.318 2.532 -0.059 1.00 91.62 146 LEU A N 1
ATOM 1148 C CA . LEU A 1 146 ? -7.962 2.542 -1.373 1.00 91.62 146 LEU A CA 1
ATOM 1149 C C . LEU A 1 146 ? -9.325 3.246 -1.373 1.00 91.62 146 LEU A C 1
ATOM 1151 O O . LEU A 1 146 ? -9.645 3.949 -2.339 1.00 91.62 146 LEU A O 1
ATOM 1155 N N . ARG A 1 147 ? -10.131 3.059 -0.320 1.00 93.38 147 ARG A N 1
ATOM 1156 C CA . ARG A 1 147 ? -11.483 3.636 -0.214 1.00 93.38 147 ARG A CA 1
ATOM 1157 C C . ARG A 1 147 ? -11.460 5.099 0.208 1.00 93.38 147 ARG A C 1
ATOM 1159 O O . ARG A 1 147 ? -12.167 5.911 -0.388 1.00 93.38 147 ARG A O 1
ATOM 1166 N N . SER A 1 148 ? -10.631 5.441 1.194 1.00 93.06 148 SER A N 1
ATOM 1167 C CA . SER A 1 148 ? -10.549 6.808 1.718 1.00 93.06 148 SER A CA 1
ATOM 1168 C C . SER A 1 148 ? -9.787 7.762 0.801 1.00 93.06 148 SER A C 1
ATOM 1170 O O . SER A 1 148 ? -10.052 8.963 0.825 1.00 93.06 148 SER A O 1
ATOM 1172 N N . LYS A 1 149 ? -8.851 7.237 -0.009 1.00 90.19 149 LYS A N 1
ATOM 1173 C CA . LYS A 1 149 ? -7.894 8.021 -0.809 1.00 90.19 149 LYS A CA 1
ATOM 1174 C C . LYS A 1 149 ? -7.060 8.989 0.045 1.00 90.19 149 LYS A C 1
ATOM 1176 O O . LYS A 1 149 ? -6.618 10.026 -0.448 1.00 90.19 149 LYS A O 1
ATOM 1181 N N . LEU A 1 150 ? -6.876 8.672 1.327 1.00 90.56 150 LEU A N 1
ATOM 1182 C CA . LEU A 1 150 ? -6.056 9.451 2.249 1.00 90.56 150 LEU A CA 1
ATOM 1183 C C . LEU A 1 150 ? -4.591 8.992 2.201 1.00 90.56 150 LEU A C 1
ATOM 1185 O O . LEU A 1 150 ? -4.323 7.843 1.841 1.00 90.56 150 LEU A O 1
ATOM 1189 N N . PRO A 1 151 ? -3.639 9.861 2.585 1.00 88.88 151 PRO A N 1
ATOM 1190 C CA . PRO A 1 151 ? -2.247 9.460 2.746 1.00 88.88 151 PRO A CA 1
ATOM 1191 C C . PRO A 1 151 ? -2.108 8.330 3.772 1.00 88.88 151 PRO A C 1
ATOM 1193 O O . PRO A 1 151 ? -2.745 8.357 4.831 1.00 88.88 151 PRO A O 1
ATOM 1196 N N . LEU A 1 152 ? -1.256 7.353 3.462 1.00 88.69 152 LEU A N 1
ATOM 1197 C CA . LEU A 1 152 ? -1.018 6.176 4.297 1.00 88.69 152 LEU A CA 1
ATOM 1198 C C . LEU A 1 152 ? -0.564 6.562 5.706 1.00 88.69 152 LEU A C 1
ATOM 1200 O O . LEU A 1 152 ? -1.022 6.002 6.697 1.00 88.69 152 LEU A O 1
ATOM 1204 N N . GLU A 1 153 ? 0.293 7.568 5.796 1.00 89.56 153 GLU A N 1
ATOM 1205 C CA . GLU A 1 153 ? 0.890 8.045 7.034 1.00 89.56 153 GLU A CA 1
ATOM 1206 C C . GLU A 1 153 ? -0.200 8.517 8.011 1.00 89.56 153 GLU A C 1
ATOM 1208 O O . GLU A 1 153 ? -0.142 8.234 9.208 1.00 89.56 153 GLU A O 1
ATOM 1213 N N . VAL A 1 154 ? -1.251 9.162 7.492 1.00 92.62 154 VAL A N 1
ATOM 1214 C CA . VAL A 1 154 ? -2.395 9.631 8.287 1.00 92.62 154 VAL A CA 1
ATOM 1215 C C . VAL A 1 154 ? -3.256 8.456 8.761 1.00 92.62 154 VAL A C 1
ATOM 1217 O O . VAL A 1 154 ? -3.739 8.469 9.893 1.00 92.62 154 VAL A O 1
ATOM 1220 N N . LEU A 1 155 ? -3.427 7.422 7.932 1.00 93.38 155 LEU A N 1
ATOM 1221 C CA . LEU A 1 155 ? -4.159 6.208 8.310 1.00 93.38 155 LEU A CA 1
ATOM 1222 C C . LEU A 1 155 ? -3.427 5.435 9.411 1.00 93.38 155 LEU A C 1
ATOM 1224 O O . LEU A 1 155 ? -4.051 5.064 10.403 1.00 93.38 155 LEU A O 1
ATOM 1228 N N . ILE A 1 156 ? -2.107 5.265 9.292 1.00 92.31 156 ILE A N 1
ATOM 1229 C CA . ILE A 1 156 ? -1.274 4.611 10.314 1.00 92.31 156 ILE A CA 1
ATOM 1230 C C . ILE A 1 156 ? -1.367 5.368 11.644 1.00 92.31 156 ILE A C 1
ATOM 1232 O O . ILE A 1 156 ? -1.596 4.763 12.695 1.00 92.31 156 ILE A O 1
ATOM 1236 N N . GLN A 1 157 ? -1.258 6.700 11.608 1.00 93.00 157 GLN A N 1
ATOM 1237 C CA . GLN A 1 157 ? -1.426 7.537 12.799 1.00 93.00 157 GLN A CA 1
ATOM 1238 C C . GLN A 1 157 ? -2.823 7.384 13.417 1.00 93.00 157 GLN A C 1
ATOM 1240 O O . GLN A 1 157 ? -2.947 7.282 14.639 1.00 93.00 157 GLN A O 1
ATOM 1245 N N . ALA A 1 158 ? -3.877 7.341 12.595 1.00 94.62 158 ALA A N 1
ATOM 1246 C CA . ALA A 1 158 ? -5.250 7.165 13.060 1.00 94.62 158 ALA A CA 1
ATOM 1247 C C . ALA A 1 158 ? -5.460 5.797 13.729 1.00 94.62 158 ALA A C 1
ATOM 1249 O O . ALA A 1 158 ? -6.033 5.733 14.819 1.00 94.62 158 ALA A O 1
ATOM 1250 N N . VAL A 1 159 ? -4.944 4.716 13.135 1.00 94.38 159 VAL A N 1
ATOM 1251 C CA . VAL A 1 159 ? -4.991 3.366 13.722 1.00 94.38 159 VAL A CA 1
ATOM 1252 C C . VAL A 1 159 ? -4.264 3.333 15.067 1.00 94.38 159 VAL A C 1
ATOM 1254 O O . VAL A 1 159 ? -4.819 2.840 16.053 1.00 94.38 159 VAL A O 1
ATOM 1257 N N . ALA A 1 160 ? -3.061 3.908 15.151 1.00 93.38 160 ALA A N 1
ATOM 1258 C CA . ALA A 1 160 ? -2.305 3.987 16.400 1.00 93.38 160 ALA A CA 1
ATOM 1259 C C . ALA A 1 160 ? -3.064 4.769 17.488 1.00 93.38 160 ALA A C 1
ATOM 1261 O O . ALA A 1 160 ? -3.155 4.324 18.635 1.00 93.38 160 ALA A O 1
ATOM 1262 N N . ALA A 1 161 ? -3.669 5.905 17.132 1.00 94.81 161 ALA A N 1
ATOM 1263 C CA . ALA A 1 161 ? -4.452 6.714 18.060 1.00 94.81 161 ALA A CA 1
ATOM 1264 C C . ALA A 1 161 ? -5.704 5.972 18.567 1.00 94.81 161 ALA A C 1
ATOM 1266 O O . ALA A 1 161 ? -5.985 5.973 19.768 1.00 94.81 161 ALA A O 1
ATOM 1267 N N . LEU A 1 162 ? -6.420 5.275 17.679 1.00 95.25 162 LEU A N 1
ATOM 1268 C CA . LEU A 1 162 ? -7.586 4.461 18.036 1.00 95.25 162 LEU A CA 1
ATOM 1269 C C . LEU A 1 162 ? -7.224 3.266 18.922 1.00 95.25 162 LEU A C 1
ATOM 1271 O O . LEU A 1 162 ? -7.974 2.933 19.843 1.00 95.25 162 LEU A O 1
ATOM 1275 N N . ARG A 1 163 ? -6.063 2.650 18.694 1.00 93.94 163 ARG A N 1
ATOM 1276 C CA . ARG A 1 163 ? -5.526 1.588 19.556 1.00 93.94 163 ARG A CA 1
ATOM 1277 C C . ARG A 1 163 ? -5.203 2.080 20.953 1.00 93.94 163 ARG A C 1
ATOM 1279 O O . ARG A 1 163 ? -5.626 1.460 21.926 1.00 93.94 163 ARG A O 1
ATOM 1286 N N . ASN A 1 164 ? -4.522 3.218 21.061 1.00 95.00 164 ASN A N 1
ATOM 1287 C CA . ASN A 1 164 ? -4.215 3.838 22.351 1.00 95.00 164 ASN A CA 1
ATOM 1288 C C . ASN A 1 164 ? -5.496 4.198 23.120 1.00 95.00 164 ASN A C 1
ATOM 1290 O O . ASN A 1 164 ? -5.573 4.006 24.333 1.00 95.00 164 ASN A O 1
ATOM 1294 N N . ALA A 1 165 ? -6.532 4.638 22.402 1.00 95.62 165 ALA A N 1
ATOM 1295 C CA . ALA A 1 165 ? -7.864 4.892 22.944 1.00 95.62 165 ALA A CA 1
ATOM 1296 C C . ALA A 1 165 ? -8.667 3.615 23.271 1.00 95.62 165 ALA A C 1
ATOM 1298 O O . ALA A 1 165 ? -9.760 3.716 23.829 1.00 95.62 165 ALA A O 1
ATOM 1299 N N . LYS A 1 166 ? -8.145 2.421 22.946 1.00 95.69 166 LYS A N 1
ATOM 1300 C CA . LYS A 1 166 ? -8.829 1.121 23.067 1.00 95.69 166 LYS A CA 1
ATOM 1301 C C . LYS A 1 166 ? -10.165 1.077 22.312 1.00 95.69 166 LYS A C 1
ATOM 1303 O O . LYS A 1 166 ? -11.111 0.436 22.756 1.00 95.69 166 LYS A O 1
ATOM 1308 N N . LEU A 1 167 ? -10.246 1.787 21.190 1.00 95.88 167 LEU A N 1
ATOM 1309 C CA . LEU A 1 167 ? -11.412 1.798 20.303 1.00 95.88 167 LEU A CA 1
ATOM 1310 C C . LEU A 1 167 ? -11.256 0.827 19.137 1.00 95.88 167 LEU A C 1
ATOM 1312 O O . LEU A 1 167 ? -12.252 0.405 18.564 1.00 95.88 167 LEU A O 1
ATOM 1316 N N . VAL A 1 168 ? -10.023 0.460 18.799 1.00 95.25 168 VAL A N 1
ATOM 1317 C CA . VAL A 1 168 ? -9.720 -0.502 17.744 1.00 95.25 168 VAL A CA 1
ATOM 1318 C C . VAL A 1 168 ? -8.694 -1.508 18.247 1.00 95.25 168 VAL A C 1
ATOM 1320 O O . VAL A 1 168 ? -7.727 -1.145 18.918 1.00 95.25 168 VAL A O 1
ATOM 1323 N N . TYR A 1 169 ? -8.890 -2.771 17.887 1.00 93.88 169 TYR A N 1
ATOM 1324 C CA . TYR A 1 169 ? -7.993 -3.879 18.196 1.00 93.88 169 TYR A CA 1
ATOM 1325 C C . TYR A 1 169 ? -7.524 -4.561 16.915 1.00 93.88 169 TYR A C 1
ATOM 1327 O O . TYR A 1 169 ? -8.179 -4.466 15.877 1.00 93.88 169 TYR A O 1
ATOM 1335 N N . LYS A 1 170 ? -6.390 -5.265 16.982 1.00 90.50 170 LYS A N 1
ATOM 1336 C CA . LYS A 1 170 ? -5.951 -6.123 15.877 1.00 90.50 170 LYS A CA 1
ATOM 1337 C C . LYS A 1 170 ? -6.966 -7.252 15.694 1.00 90.50 170 LYS A C 1
ATOM 1339 O O . LYS A 1 170 ? -7.231 -7.998 16.635 1.00 90.50 170 LYS A O 1
ATOM 1344 N N . GLY A 1 171 ? -7.536 -7.348 14.500 1.00 83.62 171 GLY A N 1
ATOM 1345 C CA . GLY A 1 171 ? -8.354 -8.477 14.091 1.00 83.62 171 GLY A CA 1
ATOM 1346 C C . GLY A 1 171 ? -7.477 -9.675 13.742 1.00 83.62 171 GLY A C 1
ATOM 1347 O O . GLY A 1 171 ? -6.300 -9.538 13.403 1.00 83.62 171 GLY A O 1
ATOM 1348 N N . SER A 1 172 ? -8.050 -10.870 13.820 1.00 73.69 172 SER A N 1
ATOM 1349 C CA . SER A 1 172 ? -7.490 -12.017 13.105 1.00 73.69 172 SER A CA 1
ATOM 1350 C C . SER A 1 172 ? -7.843 -11.838 11.630 1.00 73.69 172 SER A C 1
ATOM 1352 O O . SER A 1 172 ? -8.973 -11.458 11.331 1.00 73.69 172 SER A O 1
ATOM 1354 N N . HIS A 1 173 ? -6.914 -12.108 10.707 1.00 55.22 173 HIS A N 1
ATOM 1355 C CA . HIS A 1 173 ? -7.311 -12.287 9.310 1.00 55.22 173 HIS A CA 1
ATOM 1356 C C . HIS A 1 173 ? -8.382 -13.381 9.283 1.00 55.22 173 HIS A C 1
ATOM 1358 O O . HIS A 1 173 ? -8.114 -14.504 9.723 1.00 55.22 173 HIS A O 1
ATOM 1364 N N . ALA A 1 174 ? -9.592 -13.046 8.830 1.00 46.44 174 ALA A N 1
ATOM 1365 C CA . ALA A 1 174 ? -10.548 -14.065 8.433 1.00 46.44 174 ALA A CA 1
ATOM 1366 C C . ALA A 1 174 ? -9.842 -14.923 7.373 1.00 46.44 174 ALA A C 1
ATOM 1368 O O . ALA A 1 174 ? -9.396 -14.397 6.352 1.00 46.44 174 ALA A O 1
ATOM 1369 N N . LYS A 1 175 ? -9.614 -16.196 7.707 1.00 36.56 175 LYS A N 1
ATOM 1370 C CA . LYS A 1 175 ? -9.066 -17.183 6.775 1.00 36.56 175 LYS A CA 1
ATOM 1371 C C . LYS A 1 175 ? -10.026 -17.401 5.617 1.00 36.56 175 LYS A C 1
ATOM 1373 O O . LYS A 1 175 ? -11.246 -17.433 5.893 1.00 36.56 175 LYS A O 1
#

Sequence (175 aa):
NCLSDRAAEAVLKTSNHSYIIHDFDPSQGSDERQYCSPGYNLPVGSLMRTMYNKYPEYHTSLDDKKFISFSAMAETVNVYVRMIELIEANEVFVNAVMRGEPHLSKYGLYSSLGSVPQKEKESFRSAIMWILNLADGSHDTIDAALRSKLPLEVLIQAVAALRNAKLVYKGSHAK

Radius of gyration: 20.32 Å; Cα contacts (8 Å, |Δi|>4): 167; chains: 1; bounding box: 49×52×54 Å

Solvent-accessible surface area (backbone atoms only — not comparable to full-atom values): 10695 Å² total; per-residue (Å²): 126,55,71,61,53,52,32,47,52,48,46,49,76,69,61,83,58,90,83,84,89,78,80,94,49,80,91,62,77,69,68,46,49,62,44,45,28,88,90,66,57,42,88,59,82,84,92,73,81,85,56,86,90,73,52,91,36,62,97,44,89,61,66,36,83,85,68,57,52,68,68,62,48,52,53,51,50,52,52,53,51,53,29,50,54,48,57,75,64,46,44,28,25,29,34,72,58,85,80,67,81,72,75,48,68,83,63,57,73,62,77,82,76,91,78,72,57,69,70,57,55,52,50,38,51,50,29,42,50,46,48,59,73,44,18,77,30,84,36,36,44,60,53,46,36,63,72,67,71,52,62,63,70,44,41,54,51,28,53,54,53,33,38,76,60,64,42,36,43,83,32,64,76,74,127

=== Feature glossary ===
A reading guide for the features in this record.

Start from the sequence.

  · Sequence gives the chain of amino acids in standard one-letter code (A=alanine, C=cysteine, …, Y=tyrosine), read N→C. It is the only feature that is directly encoded by the gene; all structural features are derived from the folded form of this sequence.

Fold it, and you get atomic coordinates and the backbone conformation that goes with them.

  · Structure coordinates are given as an mmCIF _atom_site loop: one row per atom with element, residue name, chain id, sequence number, and x/y/z position in Å. Only the four main-chain atoms per residue are included here; side chains are omitted to keep the record compact.

  · Backbone dihedral angles. Every residue except chain termini has a φ (preceding-C → N → Cα → C) and a ψ (N → Cα → C → next-N). They are reported in degrees following the IUPAC sign convention. Secondary structure is essentially a statement about which (φ, ψ) basin each residue occupies.

  · Eight-state secondary structure (DSSP): H is the canonical α-helix, G the tighter 3₁₀-helix, I the wider π-helix; E/B are β-structure, T and S are turns and bends, and '-' is everything else. DSSP derives these from the pattern of main-chain N–H···O=C hydrogen bonds, not from the sequence.

  · SS3 is a coarse helix/strand/coil call (letters a/b/c) made by the P-SEA algorithm from inter-Cα distances and dihedrals. It is less detailed than DSSP but needs only Cα positions.

Summarize the fold with a handful of shape descriptors and a per-residue structural alphabet.

  · Radius of gyration (Rg) is the root-mean-square distance of Cα atoms from their centroid — a single number for overall size and compactness. A globular domain of N residues has Rg ≈ 2.2·N^0.38 Å; an extended or disordered chain has a much larger Rg. The Cα contact count is the number of residue pairs whose Cα atoms are within 8 Å and are more than four positions apart in sequence — a standard proxy for tertiary packing density. The bounding box is the smallest axis-aligned box enclosing all Cα atoms.

  · 3Di is Foldseek's structural alphabet. Each residue is assigned one of twenty discrete states based on how its Cα sits relative to its spatial (not sequential) neighbors. Aligning 3Di strings finds structural homologs roughly as well as full 3D superposition, but orders of magnitude faster.

  · Solvent-accessible surface area (SASA) is the area in Å² traced out by the centre of a 1.4 Å probe sphere (a water molecule) rolled over the protein's van der Waals surface (Shrake–Rupley / Lee–Richards construction). Buried residues have near-zero SASA; fully exposed residues can exceed 200 Å². The total SASA scales roughly with the number of surface residues.

Ask how reliable the model is.

  · For AlphaFold models, the B-factor field carries pLDDT — the model's own estimate of local accuracy on a 0–100 scale. Regions with pLDDT<50 should be treated as essentially unmodeled; they often correspond to intrinsically disordered segments.

  · For experimental (PDB) structures, the B-factor (temperature factor) quantifies the positional spread of each atom in the crystal — a combination of thermal vibration and static disorder — in units of Å². High B-factors mark flexible loops or poorly resolved regions; low B-factors mark the rigid, well-ordered core.

  · Predicted Aligned Error (PAE) is an AlphaFold confidence matrix: entry (i, j) is the expected error in the position o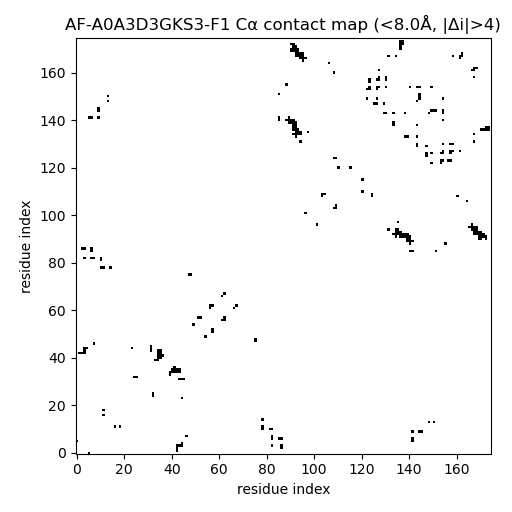f residue j, in ångströms, when the prediction is superimposed on the true structure at residue i. Low PAE within a block of residues means that block is internally rigid and well-predicted; high PAE between two blocks means their relative placement is uncertain even if each block individually is confident.

Place it in context: what it resembles, what it is annotated as, and how it looks.

  · Structural nearest neighbors (via Foldseek easy-search vs the PDB). Reported per hit: target PDB id, E-value, and alignment TM-score. A TM-score above ~0.5 is the conventional threshold for 'same fold'.

  · Functional annotations link the protein to curated databases. InterPro entries identify conserved domains and families by matching the sequence against member-database signatures (Pfam, PROSITE, CDD, …). Gene Ontology (GO) terms describe molecular function, biological process, and cellular component in a controlled vocabulary. CATH places the structure in a hierarchical fold classification (Class/Architecture/Topology/Homologous-superfamily). The organism is the source species.

  · The contact map is a binary N×N matrix image: pixel (i, j) is dark where Cα_i and Cα_j are within 8 Å and |i−j|>4. Because the |i−j|>4 filter removes local helical contacts, off-diagonal stripes parallel to the main diagonal indicate parallel β-sheets; stripes perpendicular to it indicate antiparallel β-sheets. The Ramachandran plot scatters every residue's (φ, ψ) pair against the sterically allowed regions. The PAE heatmap renders the predicted-aligned-error matrix.

  · Six rendered views show the 3D structure from the faces of a cube — i.e. along ±x, ±y, ±z. Rendering representation is drawn randomly per protein from cartoon (secondary-structure ribbons), sticks (backbone bonds), or molecular surface; coloring is either N→C rainbow (blue at the N-terminus through red at the C-terminus) or one color per chain.